Protein AF-A0A928WAV2-F1 (afdb_monomer)

Solvent-accessible surface area (backbone atoms only — not comparable to full-atom values): 13122 Å² total; per-residue (Å²): 116,70,67,63,56,52,51,50,52,52,51,51,49,51,53,51,51,52,51,52,50,52,50,52,50,52,49,52,54,50,54,50,51,52,52,52,52,51,52,50,52,51,51,53,51,51,52,51,50,52,51,53,50,53,56,50,55,60,56,62,66,58,77,64,81,69,82,80,84,71,61,91,86,44,52,37,36,28,41,70,68,36,87,68,47,72,54,83,43,79,45,65,63,52,78,46,70,42,72,47,81,44,80,54,88,97,48,91,88,61,71,47,78,47,78,59,63,77,43,62,43,50,30,41,38,30,26,69,70,64,95,73,52,66,66,61,50,50,47,48,42,46,72,73,41,90,66,68,70,29,30,24,40,30,44,38,33,29,43,97,90,67,47,66,54,40,24,40,38,30,33,56,21,35,76,77,46,74,43,78,43,83,86,57,97,88,59,90,72,82,47,45,30,40,40,30,34,41,48,80,43,81,45,80,39,68,58,76,70,78,66,21,38,79,56,69,63,46,100,86,70,44,69,76,87,129

Foldseek 3Di:
DVVVVVVVVVVVVVVVVVVVVVVVVVVVVVVVVVVVVVVVVVVVVVVVVVVVVVVVVVVVVVVPPPPPDADPQDKFKDAQQDRQDDFRDKDFWDKDWDWDWADDPPDDPDIDIDTDDIDTTKMKTKHFDDPDCPVVVLVVCCVPPPDNWFKWMWIFGAHPVGATAKIKIFARKGWPDKDWFDDDPPDPDGTMIMTIIDGDDIDMDGHDDPGIDGFDADPVRHTDDD

pLDDT: mean 85.9, std 12.54, range [46.31, 97.19]

Sequence (226 aa):
MNVLQQQLQVAQQRLSQEQIAREQEAQAIQQQLIREQAIRQQLEAELAQLKSVYEREANINSSTNRNNYITGNRFYIEMESTLTASFSECSGFGVNLKKEAYLEGGVNDLQRIVVGHAEFDDITLKRGMSDSQTFWNWITNTLTSLEKERRNVNIVLFNQAGETMQCWTLIGSIPISWKAPAFQADSSSMAIEELTLAYEGLQLTQTSGAGASIVQRDDSGFFAPN

Mean predicted aligned error: 14.41 Å

Radius of gyration: 37.03 Å; Cα contacts (8 Å, |Δi|>4): 320; chains: 1; bounding box: 107×71×86 Å

Nearest PDB structures (foldseek):
  7aeb-assembly1_Y  TM=8.462E-01  e=1.025E-10  Algoriphagus machipongonensis
  7adz-assembly1_1a  TM=8.577E-01  e=1.649E-10  Algoriphagus machipongonensis
  7b5h-assembly1_AN  TM=8.571E-01  e=2.946E-10  Nostoc sp. PCC 7120 = FACHB-418
  6rao-assembly1_F  TM=8.472E-01  e=5.551E-10  Serratia entomophila
  6j0n-assembly1_n  TM=8.326E-01  e=3.639E-10  Photorhabdus asymbiotica subsp. asymbiotica ATCC 43949

Secondary structure (DSSP, 8-state):
-HHHHHHHHHHHHHHHHHHHHHHHHHHHHHHHHHHHHHHHHHHHHHHHHHHHHHHHHHHHGGGS----PPPTT-EEEEETTEEEE--SEEE--EEEEEEEEEPPTT--S--EEEEEEEEEEPEEEEEE--S--HHHHHHHHHHH-SS---EEEEEEEE-TTS-EEEEEEEEEEEEEEEEPPPP-TT-----EEEEEEE-SEEEEESSS-----B----TTSSPPP-

Structure (mmCIF, N/CA/C/O backbone):
data_AF-A0A928WAV2-F1
#
_entry.id   AF-A0A928WAV2-F1
#
loop_
_atom_site.group_PDB
_atom_site.id
_atom_site.type_symbol
_atom_site.label_atom_id
_atom_site.label_alt_id
_atom_site.label_comp_id
_atom_site.label_asym_id
_atom_site.label_entity_id
_atom_site.label_seq_id
_atom_site.pdbx_PDB_ins_code
_atom_site.Cartn_x
_atom_site.Cartn_y
_atom_site.Cartn_z
_atom_site.occupancy
_atom_site.B_iso_or_equiv
_atom_site.auth_seq_id
_atom_site.auth_comp_id
_atom_site.auth_asym_id
_atom_site.auth_atom_id
_atom_site.pdbx_PDB_model_num
ATOM 1 N N . MET A 1 1 ? 87.363 -21.122 -60.207 1.00 60.00 1 MET A N 1
ATOM 2 C CA . MET A 1 1 ? 86.891 -19.827 -59.662 1.00 60.00 1 MET A CA 1
ATOM 3 C C . MET A 1 1 ? 85.527 -19.405 -60.218 1.00 60.00 1 MET A C 1
ATOM 5 O O . MET A 1 1 ? 84.661 -19.099 -59.416 1.00 60.00 1 MET A O 1
ATOM 9 N N . ASN A 1 2 ? 85.291 -19.471 -61.537 1.00 71.31 2 ASN A N 1
ATOM 10 C CA . ASN A 1 2 ? 84.056 -18.968 -62.173 1.00 71.31 2 ASN A CA 1
ATOM 11 C C . ASN A 1 2 ? 82.746 -19.667 -61.737 1.00 71.31 2 ASN A C 1
ATOM 13 O O . ASN A 1 2 ? 81.733 -19.016 -61.513 1.00 71.31 2 ASN A O 1
ATOM 17 N N . VAL A 1 3 ? 82.769 -20.992 -61.557 1.00 77.25 3 VAL A N 1
ATOM 18 C CA . VAL A 1 3 ? 81.560 -21.776 -61.220 1.00 77.25 3 VAL A CA 1
ATOM 19 C C . VAL A 1 3 ? 81.028 -21.452 -59.817 1.00 77.25 3 VAL A C 1
ATOM 21 O O . VAL A 1 3 ? 79.821 -21.339 -59.632 1.00 77.25 3 VAL A O 1
ATOM 24 N N . LEU A 1 4 ? 81.915 -21.235 -58.839 1.00 79.31 4 LEU A N 1
ATOM 25 C CA . LEU A 1 4 ? 81.533 -20.876 -57.466 1.00 79.31 4 LEU A CA 1
ATOM 26 C C . LEU A 1 4 ? 80.933 -19.465 -57.383 1.00 79.31 4 LEU A C 1
ATOM 28 O O . LEU A 1 4 ? 79.964 -19.262 -56.658 1.00 79.31 4 LEU A O 1
ATOM 32 N N . GLN A 1 5 ? 81.457 -18.506 -58.156 1.00 80.62 5 GLN A N 1
ATOM 33 C CA . GLN A 1 5 ? 80.873 -17.161 -58.245 1.00 80.62 5 GLN A CA 1
ATOM 34 C C . GLN A 1 5 ? 79.479 -17.193 -58.880 1.00 80.62 5 GLN A C 1
ATOM 36 O O . GLN A 1 5 ? 78.556 -16.563 -58.368 1.00 80.62 5 GLN A O 1
ATOM 41 N N . GLN A 1 6 ? 79.297 -17.988 -59.936 1.00 83.50 6 GLN A N 1
ATOM 42 C CA . GLN A 1 6 ? 78.002 -18.134 -60.595 1.00 83.50 6 GLN A CA 1
ATOM 43 C C . GLN A 1 6 ? 76.970 -18.834 -59.693 1.00 83.50 6 GLN A C 1
ATOM 45 O O . GLN A 1 6 ? 75.817 -18.413 -59.629 1.00 83.50 6 GLN A O 1
ATOM 50 N N . GLN A 1 7 ? 77.382 -19.856 -58.935 1.00 84.38 7 GLN A N 1
ATOM 51 C CA . GLN A 1 7 ? 76.521 -20.528 -57.956 1.00 84.38 7 GLN A CA 1
ATOM 52 C C . GLN A 1 7 ? 76.114 -19.602 -56.804 1.00 84.38 7 GLN A C 1
ATOM 54 O O . GLN A 1 7 ? 74.947 -19.604 -56.410 1.00 84.38 7 GLN A O 1
ATOM 59 N N . LEU A 1 8 ? 77.037 -18.776 -56.302 1.00 85.50 8 LEU A N 1
ATOM 60 C CA . LEU A 1 8 ? 76.738 -17.785 -55.267 1.00 85.50 8 LEU A CA 1
ATOM 61 C C . LEU A 1 8 ? 75.739 -16.733 -55.768 1.00 85.50 8 LEU A C 1
ATOM 63 O O . LEU A 1 8 ? 74.795 -16.400 -55.056 1.00 85.50 8 LEU A O 1
ATOM 67 N N . GLN A 1 9 ? 75.894 -16.263 -57.006 1.00 87.56 9 GLN A N 1
ATOM 68 C CA . GLN A 1 9 ? 74.992 -15.280 -57.608 1.00 87.56 9 GLN A CA 1
ATOM 69 C C . GLN A 1 9 ? 73.577 -15.842 -57.820 1.00 87.56 9 GLN A C 1
ATOM 71 O O . GLN A 1 9 ? 72.592 -15.163 -57.530 1.00 87.56 9 GLN A O 1
ATOM 76 N N . VAL A 1 10 ? 73.457 -17.103 -58.249 1.00 87.25 10 VAL A N 1
ATOM 77 C CA . VAL A 1 10 ? 72.158 -17.790 -58.368 1.00 87.25 10 VAL A CA 1
ATOM 78 C C . VAL A 1 10 ? 71.516 -18.005 -56.995 1.00 87.25 10 VAL A C 1
ATOM 80 O O . VAL A 1 10 ? 70.309 -17.816 -56.851 1.00 87.25 10 VAL A O 1
ATOM 83 N N . ALA A 1 11 ? 72.297 -18.365 -55.973 1.00 85.88 11 ALA A N 1
ATOM 84 C CA . ALA A 1 11 ? 71.793 -18.513 -54.609 1.00 85.88 11 ALA A CA 1
ATOM 85 C C . ALA A 1 11 ? 71.291 -17.175 -54.035 1.00 85.88 11 ALA A C 1
ATOM 87 O O . ALA A 1 11 ? 70.209 -17.131 -53.455 1.00 85.88 11 ALA A O 1
ATOM 88 N N . GLN A 1 12 ? 72.021 -16.078 -54.264 1.00 88.62 12 GLN A N 1
ATOM 89 C CA . GLN A 1 12 ? 71.609 -14.726 -53.867 1.00 88.62 12 GLN A CA 1
ATOM 90 C C . GLN A 1 12 ? 70.335 -14.274 -54.588 1.00 88.62 12 GLN A C 1
ATOM 92 O O . GLN A 1 12 ? 69.439 -13.723 -53.953 1.00 88.62 12 GLN A O 1
ATOM 97 N N . GLN A 1 13 ? 70.207 -14.552 -55.890 1.00 89.38 13 GLN A N 1
ATOM 98 C CA . GLN A 1 13 ? 68.978 -14.264 -56.632 1.00 89.38 13 GLN A CA 1
ATOM 99 C C . GLN A 1 13 ? 67.788 -15.079 -56.125 1.00 89.38 13 GLN A C 1
ATOM 101 O O . GLN A 1 13 ? 66.708 -14.521 -55.974 1.00 89.38 13 GLN A O 1
ATOM 106 N N . ARG A 1 14 ? 67.966 -16.371 -55.826 1.00 89.12 14 ARG A N 1
ATOM 107 C CA . ARG A 1 14 ? 66.892 -17.206 -55.262 1.00 89.12 14 ARG A CA 1
ATOM 108 C C . ARG A 1 14 ? 66.449 -16.706 -53.893 1.00 89.12 14 ARG A C 1
ATOM 110 O O . ARG A 1 14 ? 65.253 -16.578 -53.668 1.00 89.12 14 ARG A O 1
ATOM 117 N N . LEU A 1 15 ? 67.402 -16.364 -53.027 1.00 91.50 15 LEU A N 1
ATOM 118 C CA . LEU A 1 15 ? 67.109 -15.813 -51.706 1.00 91.50 15 LEU A CA 1
ATOM 119 C C . LEU A 1 15 ? 66.383 -14.461 -51.807 1.00 91.50 15 LEU A C 1
ATOM 121 O O . LEU A 1 15 ? 65.416 -14.230 -51.092 1.00 91.50 15 LEU A O 1
ATOM 125 N N . SER A 1 16 ? 66.800 -13.595 -52.737 1.00 92.06 16 SER A N 1
ATOM 126 C CA . SER A 1 16 ? 66.136 -12.314 -53.005 1.00 92.06 16 SER A CA 1
ATOM 127 C C . SER A 1 16 ? 64.714 -12.497 -53.551 1.00 92.06 16 SER A C 1
ATOM 129 O O . SER A 1 16 ? 63.798 -11.826 -53.086 1.00 92.06 16 SER A O 1
ATOM 131 N N . GLN A 1 17 ? 64.504 -13.429 -54.483 1.00 89.19 17 GLN A N 1
ATOM 132 C CA . GLN A 1 17 ? 63.174 -13.755 -55.012 1.00 89.19 17 GLN A CA 1
ATOM 133 C C . GLN A 1 17 ? 62.253 -14.322 -53.925 1.00 89.19 17 GLN A C 1
ATOM 135 O 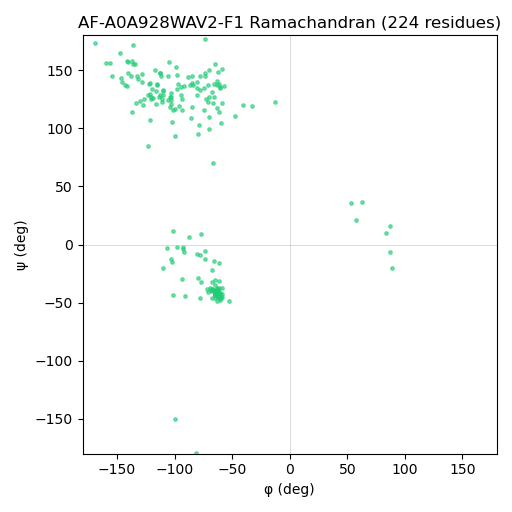O . GLN A 1 17 ? 61.084 -13.958 -53.856 1.00 89.19 17 GLN A O 1
ATOM 140 N N . GLU A 1 18 ? 62.782 -15.165 -53.037 1.00 91.56 18 GLU A N 1
ATOM 141 C CA . GLU A 1 18 ? 62.023 -15.723 -51.918 1.00 91.56 18 GLU A CA 1
ATOM 142 C C . GLU A 1 18 ? 61.644 -14.651 -50.883 1.00 91.56 18 GLU A C 1
ATOM 144 O O . GLU A 1 18 ? 60.524 -14.654 -50.377 1.00 91.56 18 GLU A O 1
ATOM 149 N N . GLN A 1 19 ? 62.534 -13.692 -50.604 1.00 90.25 19 GLN A N 1
ATOM 150 C CA . GLN A 1 19 ? 62.223 -12.541 -49.749 1.00 90.25 19 GLN A CA 1
ATOM 151 C C . GLN A 1 19 ? 61.119 -11.664 -50.350 1.00 90.25 19 GLN A C 1
ATOM 153 O O . GLN A 1 19 ? 60.182 -11.312 -49.638 1.00 90.25 19 GLN A O 1
ATOM 158 N N . ILE A 1 20 ? 61.183 -11.381 -51.655 1.00 92.44 20 ILE A N 1
ATOM 159 C CA . ILE A 1 20 ? 60.155 -10.604 -52.363 1.00 92.44 20 ILE A CA 1
ATOM 160 C C . ILE A 1 20 ? 58.807 -11.336 -52.338 1.00 92.44 20 ILE A C 1
ATOM 162 O O . ILE A 1 20 ? 57.784 -10.711 -52.074 1.00 92.44 20 ILE A O 1
ATOM 166 N N . ALA A 1 21 ? 58.790 -12.654 -52.563 1.00 91.75 21 ALA A N 1
ATOM 167 C CA . ALA A 1 21 ? 57.561 -13.447 -52.515 1.00 91.75 21 ALA A CA 1
ATOM 168 C C . ALA A 1 21 ? 56.921 -13.433 -51.116 1.00 91.75 21 ALA A C 1
ATOM 170 O O . ALA A 1 21 ? 55.725 -13.178 -50.991 1.00 91.75 21 ALA A O 1
ATOM 171 N N . ARG A 1 22 ? 57.720 -13.615 -50.053 1.00 92.50 22 ARG A N 1
ATOM 172 C CA . ARG A 1 22 ? 57.236 -13.532 -48.662 1.00 92.50 22 ARG A CA 1
ATOM 173 C C . ARG A 1 22 ? 56.716 -12.138 -48.311 1.00 92.50 22 ARG A C 1
ATOM 175 O O . ARG A 1 22 ? 55.730 -12.016 -47.590 1.00 92.50 22 ARG A O 1
ATOM 182 N N . GLU A 1 23 ? 57.363 -11.089 -48.812 1.00 93.69 23 GLU A N 1
ATOM 183 C CA . GLU A 1 23 ? 56.922 -9.709 -48.600 1.00 93.69 23 GLU A CA 1
ATOM 184 C C . GLU A 1 23 ? 55.605 -9.416 -49.335 1.00 93.69 23 GLU A C 1
ATOM 186 O O . GLU A 1 23 ? 54.706 -8.805 -48.761 1.00 93.69 23 GLU A O 1
ATOM 191 N N . GLN A 1 24 ? 55.438 -9.920 -50.561 1.00 93.25 24 GLN A N 1
ATOM 192 C CA . GLN A 1 24 ? 54.180 -9.819 -51.307 1.00 93.25 24 GLN A CA 1
ATOM 193 C C . GLN A 1 24 ? 53.037 -10.582 -50.627 1.00 93.25 24 GLN A C 1
ATOM 195 O O . GLN A 1 24 ? 51.926 -10.058 -50.535 1.00 93.25 24 GLN A O 1
ATOM 200 N N . GLU A 1 25 ? 53.296 -11.783 -50.100 1.00 94.88 25 GLU A N 1
ATOM 201 C CA . GLU A 1 25 ? 52.312 -12.539 -49.315 1.00 94.88 25 GLU A CA 1
ATOM 202 C C . GLU A 1 25 ? 51.920 -11.791 -48.034 1.00 94.88 25 GLU A C 1
ATOM 204 O O . GLU A 1 25 ? 50.731 -11.662 -47.735 1.00 94.88 25 GLU A O 1
ATOM 209 N N . ALA A 1 26 ? 52.892 -11.223 -47.312 1.00 92.06 26 ALA A N 1
ATOM 210 C CA . ALA A 1 26 ? 52.628 -10.415 -46.123 1.00 92.06 26 ALA A CA 1
ATOM 211 C C . ALA A 1 26 ? 51.790 -9.166 -46.449 1.00 92.06 26 ALA A C 1
ATOM 213 O O . ALA A 1 26 ? 50.839 -8.856 -45.729 1.00 92.06 26 ALA A O 1
ATOM 214 N N . GLN A 1 27 ? 52.083 -8.485 -47.562 1.00 94.19 27 GLN A N 1
ATOM 215 C CA . GLN A 1 27 ? 51.299 -7.341 -48.034 1.00 94.19 27 GLN A CA 1
ATOM 216 C C . GLN A 1 27 ? 49.872 -7.745 -48.430 1.00 94.19 27 GLN A C 1
ATOM 218 O O . GLN A 1 27 ? 48.925 -7.033 -48.095 1.00 94.19 27 GLN A O 1
ATOM 223 N N . ALA A 1 28 ? 49.689 -8.893 -49.088 1.00 94.06 28 ALA A N 1
ATOM 224 C CA . ALA A 1 28 ? 48.367 -9.400 -49.453 1.00 94.06 28 ALA A CA 1
ATOM 225 C C . ALA A 1 28 ? 47.522 -9.740 -48.214 1.00 94.06 28 ALA A C 1
ATOM 227 O O . ALA A 1 28 ? 46.351 -9.362 -48.145 1.00 94.06 28 ALA A O 1
ATOM 228 N N . ILE A 1 29 ? 48.120 -10.384 -47.207 1.00 94.25 29 ILE A N 1
ATOM 229 C CA . ILE A 1 29 ? 47.463 -10.676 -45.924 1.00 94.25 29 ILE A CA 1
ATOM 230 C C . ILE A 1 29 ? 47.096 -9.374 -45.202 1.00 94.25 29 ILE A C 1
ATOM 232 O O . ILE A 1 29 ? 45.978 -9.233 -44.707 1.00 94.25 29 ILE A O 1
ATOM 236 N N . GLN A 1 30 ? 47.997 -8.387 -45.185 1.00 93.31 30 GLN A N 1
ATOM 237 C CA . GLN A 1 30 ? 47.734 -7.090 -44.564 1.00 93.31 30 GLN A CA 1
ATOM 238 C C . GLN A 1 30 ? 46.592 -6.340 -45.269 1.00 93.31 30 GLN A C 1
ATOM 240 O O . GLN A 1 30 ? 45.727 -5.769 -44.604 1.00 93.31 30 GLN A O 1
ATOM 245 N N . GLN A 1 31 ? 46.533 -6.382 -46.602 1.00 92.69 31 GLN A N 1
ATOM 246 C CA . GLN A 1 31 ? 45.421 -5.811 -47.367 1.00 92.69 31 GLN A CA 1
ATOM 247 C C . GLN A 1 31 ? 44.095 -6.533 -47.095 1.00 92.69 31 GLN A C 1
ATOM 249 O O . GLN A 1 31 ? 43.060 -5.875 -46.965 1.00 92.69 31 GLN A O 1
ATOM 254 N N . GLN A 1 32 ? 44.109 -7.863 -46.970 1.00 94.81 32 GLN A N 1
ATOM 255 C CA . GLN A 1 32 ? 42.918 -8.629 -46.592 1.00 94.81 32 GLN A CA 1
ATOM 256 C C . GLN A 1 32 ? 42.423 -8.256 -45.192 1.00 94.81 32 GLN A C 1
ATOM 258 O O . GLN A 1 32 ? 41.229 -8.013 -45.024 1.00 94.81 32 GLN A O 1
ATOM 263 N N . LEU A 1 33 ? 43.328 -8.126 -44.219 1.00 96.25 33 LEU A N 1
ATOM 264 C CA . LEU A 1 33 ? 42.982 -7.731 -42.854 1.00 96.25 33 LEU A CA 1
ATOM 265 C C . LEU A 1 33 ? 42.356 -6.330 -42.805 1.00 96.25 33 LEU A C 1
ATOM 267 O O . LEU A 1 33 ? 41.326 -6.140 -42.163 1.00 96.25 33 LEU A O 1
ATOM 271 N N . ILE A 1 34 ? 42.937 -5.360 -43.519 1.00 95.00 34 ILE A N 1
ATOM 272 C CA . ILE A 1 34 ? 42.400 -3.991 -43.601 1.00 95.00 34 ILE A CA 1
ATOM 273 C C . ILE A 1 34 ? 40.993 -4.002 -44.207 1.00 95.00 34 ILE A C 1
ATOM 275 O O . ILE A 1 34 ? 40.089 -3.332 -43.706 1.00 95.00 34 ILE A O 1
ATOM 279 N N . ARG A 1 35 ? 40.781 -4.793 -45.265 1.00 96.00 35 ARG A N 1
ATOM 280 C CA . ARG A 1 35 ? 39.462 -4.943 -45.886 1.00 96.00 35 ARG A CA 1
ATOM 281 C C . ARG A 1 35 ? 38.448 -5.555 -44.919 1.00 96.00 35 ARG A C 1
ATOM 283 O O . ARG A 1 35 ? 37.312 -5.092 -44.870 1.00 96.00 35 ARG A O 1
ATOM 290 N N . GLU A 1 36 ? 38.844 -6.564 -44.148 1.00 95.88 36 GLU A N 1
ATOM 291 C CA . GLU A 1 36 ? 37.971 -7.189 -43.151 1.00 95.88 36 GLU A CA 1
ATOM 292 C C . GLU A 1 36 ? 37.608 -6.213 -42.022 1.00 95.88 36 GLU A C 1
ATOM 294 O O . GLU A 1 36 ? 36.444 -6.122 -41.630 1.00 95.88 36 GLU A O 1
ATOM 299 N N . GLN A 1 37 ? 38.573 -5.424 -41.545 1.00 94.62 37 GLN A N 1
ATOM 300 C CA . GLN A 1 37 ? 38.335 -4.386 -40.539 1.00 94.62 37 GLN A CA 1
ATOM 301 C C . GLN A 1 37 ? 37.377 -3.301 -41.046 1.00 94.62 37 GLN A C 1
ATOM 303 O O . GLN A 1 37 ? 36.476 -2.896 -40.312 1.00 94.62 37 GLN A O 1
ATOM 308 N N . ALA A 1 38 ? 37.508 -2.885 -42.309 1.00 94.12 38 ALA A N 1
ATOM 309 C CA . ALA A 1 38 ? 36.600 -1.918 -42.922 1.00 94.12 38 ALA A CA 1
ATOM 310 C C . ALA A 1 38 ? 35.158 -2.449 -43.016 1.00 94.12 38 ALA A C 1
ATOM 312 O O . ALA A 1 38 ? 34.213 -1.727 -42.701 1.00 94.12 38 ALA A O 1
ATOM 313 N N . ILE A 1 39 ? 34.982 -3.725 -43.384 1.00 95.75 39 ILE A N 1
ATOM 314 C CA . ILE A 1 39 ? 33.660 -4.372 -43.426 1.00 95.75 39 ILE A CA 1
ATOM 315 C C . ILE A 1 39 ? 33.037 -4.426 -42.025 1.00 95.75 39 ILE A C 1
ATOM 317 O O . ILE A 1 39 ? 31.857 -4.116 -41.866 1.00 95.75 39 ILE A O 1
ATOM 321 N N . ARG A 1 40 ? 33.824 -4.776 -40.998 1.00 93.25 40 ARG A N 1
ATOM 322 C CA . ARG A 1 40 ? 33.352 -4.811 -39.602 1.00 93.25 40 ARG A CA 1
ATOM 323 C C . ARG A 1 40 ? 32.911 -3.430 -39.115 1.00 93.25 40 ARG A C 1
ATOM 325 O O . ARG A 1 40 ? 31.826 -3.317 -38.556 1.00 93.25 40 ARG A O 1
ATOM 332 N N . GLN A 1 41 ? 33.694 -2.385 -39.392 1.00 93.19 41 GLN A N 1
ATOM 333 C CA . GLN A 1 41 ? 33.320 -1.005 -39.056 1.00 93.19 41 GLN A CA 1
ATOM 334 C C . GLN A 1 41 ? 32.031 -0.562 -39.752 1.00 93.19 41 GLN A C 1
ATOM 336 O O . GLN A 1 41 ? 31.188 0.088 -39.136 1.00 93.19 41 GLN A O 1
ATOM 341 N N . GLN A 1 42 ? 31.862 -0.918 -41.027 1.00 93.44 42 GLN A N 1
ATOM 342 C CA . GLN A 1 42 ? 30.655 -0.580 -41.772 1.00 93.44 42 GLN A CA 1
ATOM 343 C C . GLN A 1 42 ? 29.415 -1.268 -41.180 1.00 93.44 42 GLN A C 1
ATOM 345 O O . GLN A 1 42 ? 28.386 -0.617 -41.007 1.00 93.44 42 GLN A O 1
ATOM 350 N N . LEU A 1 43 ? 29.528 -2.547 -40.805 1.00 95.00 43 LEU A N 1
ATOM 351 C CA . LEU A 1 43 ? 28.448 -3.295 -40.159 1.00 95.00 43 LEU A CA 1
ATOM 352 C C . LEU A 1 43 ? 28.090 -2.713 -38.782 1.00 95.00 43 LEU A C 1
ATOM 354 O O . LEU A 1 43 ? 26.914 -2.578 -38.451 1.00 95.00 43 LEU A O 1
ATOM 358 N N . GLU A 1 44 ? 29.088 -2.336 -37.978 1.00 93.38 44 GLU A N 1
ATOM 359 C CA . GLU A 1 44 ? 28.860 -1.695 -36.677 1.00 93.38 44 GLU A CA 1
ATOM 360 C C . GLU A 1 44 ? 28.141 -0.347 -36.819 1.00 93.38 44 GLU A C 1
ATOM 362 O O . GLU A 1 44 ? 27.227 -0.053 -36.044 1.00 93.38 44 GLU A O 1
ATOM 367 N N . ALA A 1 45 ? 28.496 0.446 -37.834 1.00 93.00 45 ALA A N 1
ATOM 368 C CA . ALA A 1 45 ? 27.816 1.702 -38.133 1.00 93.00 45 ALA A CA 1
ATOM 369 C C . ALA A 1 45 ? 26.354 1.483 -38.563 1.00 93.00 45 ALA A C 1
ATOM 371 O O . ALA A 1 45 ? 25.466 2.206 -38.108 1.00 93.00 45 ALA A O 1
ATOM 372 N N . GLU A 1 46 ? 26.085 0.469 -39.388 1.00 92.88 46 GLU A N 1
ATOM 373 C CA . GLU A 1 46 ? 24.728 0.111 -39.820 1.00 92.88 46 GLU A CA 1
ATOM 374 C C . GLU A 1 46 ? 23.866 -0.368 -38.642 1.00 92.88 46 GLU A C 1
ATOM 376 O O . GLU A 1 46 ? 22.727 0.071 -38.476 1.00 92.88 46 GLU A O 1
ATOM 381 N N . LEU A 1 47 ? 24.433 -1.188 -37.751 1.00 91.75 47 LEU A N 1
ATOM 382 C CA . LEU A 1 47 ? 23.763 -1.613 -36.522 1.00 91.75 47 LEU A CA 1
ATOM 383 C C . LEU A 1 47 ? 23.468 -0.434 -35.585 1.00 91.75 47 LEU A C 1
ATOM 385 O O . LEU A 1 47 ? 22.401 -0.400 -34.970 1.00 91.75 47 LEU A O 1
ATOM 389 N N . ALA A 1 48 ? 24.375 0.540 -35.472 1.00 91.06 48 ALA A N 1
ATOM 390 C CA . ALA A 1 48 ? 24.143 1.749 -34.682 1.00 91.06 48 ALA A CA 1
ATOM 391 C C . ALA A 1 48 ? 23.008 2.606 -35.268 1.00 91.06 48 ALA A C 1
ATOM 393 O O . ALA A 1 48 ? 22.160 3.103 -34.524 1.00 91.06 48 ALA A O 1
ATOM 394 N N . GLN A 1 49 ? 22.943 2.725 -36.598 1.00 89.25 49 GLN A N 1
ATOM 395 C CA . GLN A 1 49 ? 21.843 3.407 -37.277 1.00 89.25 49 GLN A CA 1
ATOM 396 C C . GLN A 1 49 ? 20.512 2.687 -37.043 1.00 89.25 49 GLN A C 1
ATOM 398 O O . GLN A 1 49 ? 19.557 3.334 -36.614 1.00 89.25 49 GLN A O 1
ATOM 403 N N . LEU A 1 50 ? 20.456 1.363 -37.220 1.00 88.81 50 LEU A N 1
ATOM 404 C CA . LEU A 1 50 ? 19.255 0.555 -36.972 1.00 88.81 50 LEU A CA 1
ATOM 405 C C . LEU A 1 50 ? 18.755 0.673 -35.529 1.00 88.81 50 LEU A C 1
ATOM 407 O O . LEU A 1 50 ? 17.557 0.852 -35.312 1.00 88.81 50 LEU A O 1
ATOM 411 N N . LYS A 1 51 ? 19.662 0.643 -34.543 1.00 87.12 51 LYS A N 1
ATOM 412 C CA . LYS A 1 51 ? 19.308 0.871 -33.133 1.00 87.12 51 LYS A CA 1
ATOM 413 C C . LYS A 1 51 ? 18.692 2.252 -32.921 1.00 87.12 51 LYS A C 1
ATOM 415 O O . LYS A 1 51 ? 17.637 2.348 -32.304 1.00 87.12 51 LYS A O 1
ATOM 420 N N . SER A 1 52 ? 19.291 3.298 -33.496 1.00 80.75 52 SER A N 1
ATOM 421 C CA . SER A 1 52 ? 18.757 4.660 -33.370 1.00 80.75 52 SER A CA 1
ATOM 422 C C . SER A 1 52 ? 17.389 4.829 -34.046 1.00 80.75 52 SER A C 1
ATOM 424 O O . SER A 1 52 ? 16.537 5.559 -33.542 1.00 80.75 52 SER A O 1
ATOM 426 N N . VAL A 1 53 ? 17.148 4.139 -35.168 1.00 83.81 53 VAL A N 1
ATOM 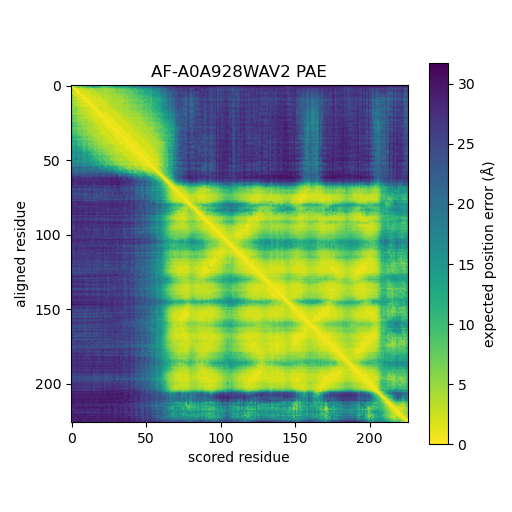427 C CA . VAL A 1 53 ? 15.851 4.138 -35.863 1.00 83.81 53 VAL A CA 1
ATOM 428 C C . VAL A 1 53 ? 14.795 3.442 -35.011 1.00 83.81 53 VAL A C 1
ATOM 430 O O . VAL A 1 53 ? 13.729 4.014 -34.801 1.00 83.81 53 VAL A O 1
ATOM 433 N N . TYR A 1 54 ? 15.112 2.276 -34.445 1.00 74.31 54 TYR A N 1
ATOM 434 C CA . TYR A 1 54 ? 14.208 1.550 -33.552 1.00 74.31 54 TYR A CA 1
ATOM 435 C C . TYR A 1 54 ? 13.849 2.368 -32.299 1.00 74.31 54 TYR A C 1
ATOM 437 O O . TYR A 1 54 ? 12.678 2.489 -31.942 1.00 74.31 54 TYR A O 1
ATOM 445 N N . GLU A 1 55 ? 14.837 3.004 -31.663 1.00 75.19 55 GLU A N 1
ATOM 446 C CA . GLU A 1 55 ? 14.613 3.897 -30.518 1.00 75.19 55 GLU A CA 1
ATOM 447 C C . GLU A 1 55 ? 13.739 5.106 -30.891 1.00 75.19 55 GLU A C 1
ATOM 449 O O . GLU A 1 55 ? 12.872 5.522 -30.118 1.00 75.19 55 GLU A O 1
ATOM 454 N N . ARG A 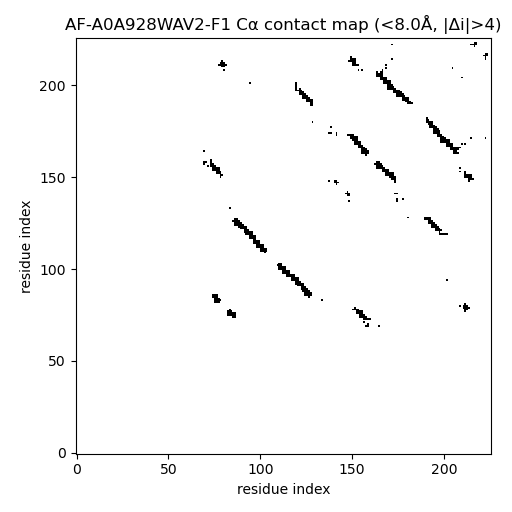1 56 ? 13.915 5.660 -32.098 1.00 68.88 56 ARG A N 1
ATOM 455 C CA . ARG A 1 56 ? 13.118 6.787 -32.600 1.00 68.88 56 ARG A CA 1
ATOM 456 C C . ARG A 1 56 ? 11.677 6.387 -32.925 1.00 68.88 56 ARG A C 1
ATOM 458 O O . ARG A 1 56 ? 10.762 7.139 -32.595 1.00 68.88 56 ARG A O 1
ATOM 465 N N . GLU A 1 57 ? 11.460 5.219 -33.526 1.00 63.97 57 GLU A N 1
ATOM 466 C CA . GLU A 1 57 ? 10.124 4.670 -33.802 1.00 63.97 57 GLU A CA 1
ATOM 467 C C . GLU A 1 57 ? 9.360 4.337 -32.514 1.00 63.97 57 GLU A C 1
ATOM 469 O O . GLU A 1 57 ? 8.170 4.649 -32.408 1.00 63.97 57 GLU A O 1
ATOM 474 N N . ALA A 1 58 ? 10.042 3.803 -31.495 1.00 60.62 58 ALA A N 1
ATOM 475 C CA . ALA A 1 58 ? 9.457 3.600 -30.170 1.00 60.62 58 ALA A CA 1
ATOM 476 C C . ALA A 1 58 ? 8.963 4.924 -29.553 1.00 60.62 58 ALA A C 1
ATOM 478 O O . ALA A 1 58 ? 7.896 4.971 -28.941 1.00 60.62 58 ALA A O 1
ATOM 479 N N . ASN A 1 59 ? 9.698 6.019 -29.773 1.00 57.12 59 ASN A N 1
ATOM 480 C CA . ASN A 1 59 ? 9.372 7.329 -29.214 1.00 57.12 59 ASN A CA 1
ATOM 481 C C . ASN A 1 59 ? 8.223 8.044 -29.963 1.00 57.12 59 ASN A C 1
ATOM 483 O O . ASN A 1 59 ? 7.419 8.738 -29.343 1.00 57.12 59 ASN A O 1
ATOM 487 N N . ILE A 1 60 ? 8.078 7.844 -31.280 1.00 54.28 60 ILE A N 1
ATOM 488 C CA . ILE A 1 60 ? 7.007 8.461 -32.098 1.00 54.28 60 ILE A CA 1
ATOM 489 C C . ILE A 1 60 ? 5.613 7.914 -31.730 1.00 54.28 60 ILE A C 1
ATOM 491 O O . ILE A 1 60 ? 4.631 8.665 -31.718 1.00 54.28 60 ILE A O 1
ATOM 495 N N . ASN A 1 61 ? 5.527 6.645 -31.325 1.00 53.25 61 ASN A N 1
ATOM 496 C CA . ASN A 1 61 ? 4.276 6.020 -30.879 1.00 53.25 61 ASN A CA 1
ATOM 497 C C . ASN A 1 61 ? 3.803 6.481 -29.482 1.00 53.25 61 ASN A C 1
ATOM 499 O O . ASN A 1 61 ? 2.690 6.149 -29.077 1.00 53.25 61 ASN A O 1
ATOM 503 N N . SER A 1 62 ? 4.595 7.286 -28.759 1.00 50.66 62 SER A N 1
ATOM 504 C CA . SER A 1 62 ? 4.212 7.857 -27.454 1.00 50.66 62 SER A CA 1
ATOM 505 C C . SER A 1 62 ? 3.249 9.054 -27.551 1.00 50.66 62 SER A C 1
ATOM 507 O O . SER A 1 62 ? 2.698 9.498 -26.545 1.00 50.66 62 SER A O 1
ATOM 509 N N . SER A 1 63 ? 3.006 9.573 -28.762 1.00 46.81 63 SER A N 1
ATOM 510 C CA . SER A 1 63 ? 2.202 10.785 -28.996 1.00 46.81 63 SER A CA 1
ATOM 511 C C . SER A 1 63 ? 0.682 10.567 -28.980 1.00 46.81 63 SER A C 1
ATOM 513 O O . SER A 1 63 ? -0.084 11.529 -28.932 1.00 46.81 63 SER A O 1
ATOM 515 N N . THR A 1 64 ? 0.215 9.319 -28.926 1.00 46.31 64 THR A N 1
ATOM 516 C CA . THR A 1 64 ? -1.150 9.003 -28.495 1.00 46.31 64 THR A CA 1
ATOM 517 C C . THR A 1 64 ? -1.101 8.558 -27.046 1.00 46.31 64 THR A C 1
ATOM 519 O O . THR A 1 64 ? -0.894 7.378 -26.772 1.00 46.31 64 THR A O 1
ATOM 522 N N . ASN A 1 65 ? -1.299 9.500 -26.123 1.00 54.00 65 ASN A N 1
ATOM 523 C CA . ASN A 1 65 ? -1.477 9.232 -24.697 1.00 54.00 65 ASN A CA 1
ATOM 524 C C . ASN A 1 65 ? -2.807 8.481 -24.481 1.00 54.00 65 ASN A C 1
ATOM 526 O O . ASN A 1 65 ? -3.814 9.032 -24.039 1.00 54.00 65 ASN A O 1
ATOM 530 N N . ARG A 1 66 ? -2.853 7.219 -24.921 1.00 56.06 66 ARG A N 1
ATOM 531 C CA . ARG A 1 66 ? -3.906 6.277 -24.570 1.00 56.06 66 ARG A CA 1
ATOM 532 C C . ARG A 1 66 ? -3.671 5.963 -23.106 1.00 56.06 66 ARG A C 1
ATOM 534 O O . ARG A 1 66 ? -2.785 5.174 -22.794 1.00 56.06 66 ARG A O 1
ATOM 541 N N . ASN A 1 67 ? -4.434 6.611 -22.231 1.00 58.72 67 ASN A N 1
ATOM 542 C CA . ASN A 1 67 ? -4.463 6.275 -20.814 1.00 58.72 67 ASN A CA 1
ATOM 543 C C . ASN A 1 67 ? -4.611 4.753 -20.684 1.00 58.72 67 ASN A C 1
ATOM 545 O O . ASN A 1 67 ? -5.642 4.188 -21.056 1.00 58.72 67 ASN A O 1
ATOM 549 N N . ASN A 1 68 ? -3.553 4.087 -20.223 1.00 67.44 68 ASN A N 1
ATOM 550 C CA . ASN A 1 68 ? -3.568 2.653 -19.992 1.00 67.44 68 ASN A CA 1
ATOM 551 C C . ASN A 1 68 ? -4.277 2.415 -18.657 1.00 67.44 68 ASN A C 1
ATOM 553 O O . ASN A 1 68 ? -3.679 2.571 -17.594 1.00 67.44 68 ASN A O 1
ATOM 557 N N . TYR A 1 69 ? -5.578 2.130 -18.710 1.00 76.62 69 TYR A N 1
ATOM 558 C CA . TYR A 1 69 ? -6.364 1.833 -17.517 1.00 76.62 69 TYR A CA 1
ATOM 559 C C . TYR A 1 69 ? -5.964 0.464 -16.963 1.00 76.62 69 TYR A C 1
ATOM 561 O O . TYR A 1 69 ? -6.060 -0.550 -17.653 1.00 76.62 69 TYR A O 1
ATOM 569 N N . ILE A 1 70 ? -5.529 0.439 -15.706 1.00 80.62 70 ILE A N 1
ATOM 570 C CA . ILE A 1 70 ? -5.083 -0.779 -15.026 1.00 80.62 70 ILE A CA 1
ATOM 571 C C . ILE A 1 70 ? -6.245 -1.332 -14.199 1.00 80.62 70 ILE A C 1
ATOM 573 O O . ILE A 1 70 ? -6.976 -0.581 -13.553 1.00 80.62 70 ILE A O 1
ATOM 577 N N . THR A 1 71 ? -6.426 -2.649 -14.213 1.00 86.94 71 THR A N 1
ATOM 578 C CA . THR A 1 71 ? -7.443 -3.330 -13.408 1.00 86.94 71 THR A CA 1
ATOM 579 C C . THR A 1 71 ? -6.906 -3.643 -12.010 1.00 86.94 71 THR A C 1
ATOM 581 O O . THR A 1 71 ? -5.787 -4.119 -11.861 1.00 86.94 71 THR A O 1
ATOM 584 N N . GLY A 1 72 ? -7.716 -3.434 -10.968 1.00 87.19 72 GLY A N 1
ATOM 585 C CA . GLY A 1 72 ? -7.322 -3.662 -9.567 1.00 87.19 72 GLY A CA 1
ATOM 586 C C . GLY A 1 72 ? -7.306 -5.128 -9.111 1.00 87.19 72 GLY A C 1
ATOM 587 O O . GLY A 1 72 ? -7.203 -5.394 -7.923 1.00 87.19 72 GLY A O 1
ATOM 588 N N . ASN A 1 73 ? -7.459 -6.091 -10.022 1.00 89.62 73 ASN A N 1
ATOM 589 C CA . ASN A 1 73 ? -7.607 -7.513 -9.691 1.00 89.62 73 ASN A CA 1
ATOM 590 C C . ASN A 1 73 ? -6.283 -8.293 -9.668 1.00 89.62 73 ASN A C 1
ATOM 592 O O . ASN A 1 73 ? -6.292 -9.477 -9.339 1.00 89.62 73 ASN A O 1
ATOM 596 N N . ARG A 1 74 ? -5.165 -7.672 -10.061 1.00 90.94 74 ARG A N 1
ATOM 597 C CA . ARG A 1 74 ? -3.847 -8.314 -10.088 1.00 90.94 74 ARG A CA 1
ATOM 598 C C . ARG A 1 74 ? -2.860 -7.521 -9.249 1.00 90.94 74 ARG A C 1
ATOM 600 O O . ARG A 1 74 ? -2.116 -6.687 -9.760 1.00 90.94 74 ARG A O 1
ATOM 607 N N . PHE A 1 75 ? -2.864 -7.803 -7.957 1.00 92.38 75 PHE A N 1
ATOM 608 C CA . PHE A 1 75 ? -1.956 -7.189 -7.005 1.00 92.38 75 PHE A CA 1
ATOM 609 C C . PHE A 1 75 ? -1.356 -8.241 -6.078 1.00 92.38 75 PHE A C 1
ATOM 611 O O . PHE A 1 75 ? -1.943 -9.301 -5.852 1.00 92.38 75 PHE A O 1
ATOM 618 N N . TYR A 1 76 ? -0.184 -7.932 -5.540 1.00 91.94 76 TYR A N 1
ATOM 619 C CA . TYR A 1 76 ? 0.509 -8.787 -4.589 1.00 91.94 76 TYR A CA 1
ATOM 620 C C . TYR A 1 76 ? 1.065 -7.967 -3.436 1.00 91.94 76 TYR A C 1
ATOM 622 O O . TYR A 1 76 ? 1.328 -6.772 -3.582 1.00 91.94 76 TYR A O 1
ATOM 630 N N . ILE A 1 77 ? 1.245 -8.636 -2.298 1.00 91.00 77 ILE A N 1
ATOM 631 C CA . ILE A 1 77 ? 1.865 -8.042 -1.122 1.00 91.00 77 ILE A CA 1
ATOM 632 C C . ILE A 1 77 ? 3.296 -8.549 -0.996 1.00 91.00 77 ILE A C 1
ATOM 634 O O . ILE A 1 77 ? 3.553 -9.758 -0.921 1.00 91.00 77 ILE A O 1
ATOM 638 N N . GLU A 1 78 ? 4.219 -7.601 -0.940 1.00 90.19 78 GLU A N 1
ATOM 639 C CA . GLU A 1 78 ? 5.637 -7.834 -0.717 1.00 90.19 78 GLU A CA 1
ATOM 640 C C . GLU A 1 78 ? 6.047 -7.316 0.664 1.00 90.19 78 GLU A C 1
ATOM 642 O O . GLU A 1 78 ? 5.725 -6.193 1.061 1.00 90.19 78 GLU A O 1
ATOM 647 N N . MET A 1 79 ? 6.784 -8.155 1.389 1.00 84.62 79 MET A N 1
ATOM 648 C CA . MET A 1 79 ? 7.459 -7.828 2.643 1.00 84.62 79 MET A CA 1
ATOM 649 C C . MET A 1 79 ? 8.893 -8.357 2.551 1.00 84.62 79 MET A C 1
ATOM 651 O O . MET A 1 79 ? 9.125 -9.388 1.924 1.00 84.62 79 MET A O 1
ATOM 655 N N . GLU A 1 80 ? 9.866 -7.654 3.137 1.00 76.25 80 GLU A N 1
ATOM 656 C CA . GLU A 1 80 ? 11.283 -8.080 3.137 1.00 76.25 80 GLU A CA 1
ATOM 657 C C . GLU A 1 80 ? 11.849 -8.374 1.730 1.00 76.25 80 GLU A C 1
ATOM 659 O O . GLU A 1 80 ? 12.630 -9.301 1.529 1.00 76.25 80 GLU A O 1
ATOM 664 N N . SER A 1 81 ? 11.423 -7.600 0.726 1.00 69.19 81 SER A N 1
ATOM 665 C CA . SER A 1 81 ? 11.808 -7.771 -0.687 1.00 69.19 81 SER A CA 1
ATOM 666 C C . SER A 1 81 ? 11.483 -9.155 -1.277 1.00 69.19 81 SER A C 1
ATOM 668 O O . SER A 1 81 ? 12.061 -9.553 -2.286 1.00 69.19 81 SER A O 1
ATOM 670 N N . THR A 1 82 ? 10.547 -9.884 -0.662 1.00 73.50 82 THR A N 1
ATOM 671 C CA . THR A 1 82 ? 10.046 -11.174 -1.143 1.00 73.50 82 THR A CA 1
ATOM 672 C C . THR A 1 82 ? 8.535 -11.108 -1.340 1.00 73.50 82 THR A C 1
ATOM 674 O O . THR A 1 82 ? 7.794 -10.583 -0.501 1.00 73.50 82 THR A O 1
ATOM 677 N N . LEU A 1 83 ? 8.056 -11.693 -2.442 1.00 76.00 83 LEU A N 1
ATOM 678 C CA . LEU A 1 83 ? 6.629 -11.897 -2.677 1.00 76.00 83 LEU A CA 1
ATOM 679 C C . LEU A 1 83 ? 6.057 -12.766 -1.554 1.00 76.00 83 LEU A C 1
ATOM 681 O O . LEU A 1 83 ? 6.314 -13.967 -1.498 1.00 76.00 83 LEU A O 1
ATOM 685 N N . THR A 1 84 ? 5.319 -12.154 -0.630 1.00 78.25 84 THR A N 1
ATOM 686 C CA . THR A 1 84 ? 4.959 -12.832 0.617 1.00 78.25 84 THR A CA 1
ATOM 687 C C . THR A 1 84 ? 3.632 -13.562 0.502 1.00 78.25 84 THR A C 1
ATOM 689 O O . THR A 1 84 ? 3.506 -14.698 0.958 1.00 78.25 84 THR A O 1
ATOM 692 N N . ALA A 1 85 ? 2.626 -12.919 -0.093 1.00 80.00 85 ALA A N 1
ATOM 693 C CA . ALA A 1 85 ? 1.321 -13.533 -0.283 1.00 80.00 85 ALA A CA 1
ATOM 694 C C . ALA A 1 85 ? 0.504 -12.854 -1.386 1.00 80.00 85 ALA A C 1
ATOM 696 O O . ALA A 1 85 ? 0.672 -11.675 -1.699 1.00 80.00 85 ALA A O 1
ATOM 697 N N . SER A 1 86 ? -0.434 -13.629 -1.929 1.00 83.38 86 SER A N 1
ATOM 698 C CA . SER A 1 86 ? -1.555 -13.116 -2.716 1.00 83.38 86 SER A CA 1
ATOM 699 C C . SER A 1 86 ? -2.759 -12.935 -1.794 1.00 83.38 86 SER A C 1
ATOM 701 O O . SER A 1 86 ? -3.048 -13.810 -0.975 1.00 83.38 86 SER A O 1
ATOM 703 N N . PHE A 1 87 ? -3.452 -11.810 -1.925 1.00 86.62 87 PHE A N 1
ATOM 704 C CA . PHE A 1 87 ? -4.651 -11.497 -1.152 1.00 86.62 87 PHE A CA 1
ATOM 705 C C . PHE A 1 87 ? -5.867 -11.474 -2.075 1.00 86.62 87 PHE A C 1
ATOM 707 O O . PHE A 1 87 ? -5.761 -11.125 -3.248 1.00 86.62 87 PHE A O 1
ATOM 714 N N . SER A 1 88 ? -7.024 -11.869 -1.549 1.00 90.69 88 SER A N 1
ATOM 715 C CA . SER A 1 88 ? -8.294 -11.790 -2.274 1.00 90.69 88 SER A CA 1
ATOM 716 C C . SER A 1 88 ? -8.878 -10.381 -2.246 1.00 90.69 88 SER A C 1
ATOM 718 O O . SER A 1 88 ? -9.591 -9.998 -3.167 1.00 90.69 88 SER A O 1
ATOM 720 N N . GLU A 1 89 ? -8.589 -9.613 -1.193 1.00 93.31 89 GLU A N 1
ATOM 721 C CA . GLU A 1 89 ? -9.072 -8.243 -1.034 1.00 93.31 89 GLU A CA 1
ATOM 722 C C . GLU A 1 89 ? -8.020 -7.387 -0.322 1.00 93.31 89 GLU A C 1
ATOM 724 O O . GLU A 1 89 ? -7.382 -7.838 0.632 1.00 93.31 89 GLU A O 1
ATOM 729 N N . CYS A 1 90 ? -7.869 -6.151 -0.789 1.00 94.00 90 CYS A N 1
ATOM 730 C CA . CYS A 1 90 ? -7.056 -5.106 -0.185 1.00 94.00 90 CYS A CA 1
ATOM 731 C C . CYS A 1 90 ? -7.865 -3.807 -0.236 1.00 94.00 90 CYS A C 1
ATOM 733 O O . CYS A 1 90 ? -8.175 -3.319 -1.325 1.00 94.00 90 CYS A O 1
ATOM 735 N N . SER A 1 91 ? -8.255 -3.276 0.921 1.00 94.50 91 SER A N 1
ATOM 736 C CA . SER A 1 91 ? -9.177 -2.141 1.010 1.00 94.50 91 SER A CA 1
ATOM 737 C C . SER A 1 91 ? -8.876 -1.243 2.212 1.00 94.50 91 SER A C 1
ATOM 739 O O . SER A 1 91 ? -8.125 -1.611 3.113 1.00 94.50 91 SER A O 1
ATOM 741 N N . GLY A 1 92 ? -9.437 -0.032 2.207 1.00 89.19 92 GLY A N 1
ATOM 742 C CA . GLY A 1 92 ? -9.408 0.890 3.348 1.00 89.19 92 GLY A CA 1
ATOM 743 C C . GLY A 1 92 ? -8.212 1.841 3.421 1.00 89.19 92 GLY A C 1
ATOM 744 O O . GLY A 1 92 ? -8.349 2.888 4.033 1.00 89.19 92 GLY A O 1
ATOM 745 N N . PHE A 1 93 ? -7.092 1.549 2.753 1.00 91.88 93 PHE A N 1
ATOM 746 C CA . PHE A 1 93 ? -5.916 2.424 2.810 1.00 91.88 93 PHE A CA 1
ATOM 747 C C . PHE A 1 93 ? -6.125 3.738 2.045 1.00 91.88 93 PHE A C 1
ATOM 749 O O . PHE A 1 93 ? -6.645 3.763 0.926 1.00 91.88 93 PHE A O 1
ATOM 756 N N . GLY A 1 94 ? -5.687 4.833 2.655 1.00 92.62 94 GLY A N 1
ATOM 757 C CA . GLY A 1 94 ? -5.921 6.185 2.173 1.00 92.62 94 GLY A CA 1
ATOM 758 C C . GLY A 1 94 ? -5.093 7.222 2.924 1.00 92.62 94 GLY A C 1
ATOM 759 O O . GLY A 1 94 ? -4.381 6.913 3.883 1.00 92.62 94 GLY A O 1
ATOM 760 N N . VAL A 1 95 ? -5.161 8.462 2.440 1.00 94.44 95 VAL A N 1
ATOM 761 C CA . VAL A 1 95 ? -4.595 9.633 3.116 1.00 94.44 95 VAL A CA 1
ATOM 762 C C . VAL A 1 95 ? -5.664 10.707 3.161 1.00 94.44 95 VAL A C 1
ATOM 764 O O . VAL A 1 95 ? -6.166 11.133 2.118 1.00 94.44 95 VAL A O 1
ATOM 767 N N . ASN A 1 96 ? -5.977 11.175 4.361 1.00 93.81 96 ASN A N 1
ATOM 768 C CA . ASN A 1 96 ? -6.873 12.290 4.592 1.00 93.81 96 ASN A CA 1
ATOM 769 C C . ASN A 1 96 ? -6.078 13.485 5.122 1.00 93.81 96 ASN A C 1
ATOM 771 O O . ASN A 1 96 ? -5.392 13.399 6.137 1.00 93.81 96 ASN A O 1
ATOM 775 N N . LEU A 1 97 ? -6.151 14.614 4.423 1.00 94.94 97 LEU A N 1
ATOM 776 C CA . LEU A 1 97 ? -5.531 15.853 4.874 1.00 94.94 97 LEU A CA 1
ATOM 777 C C . LEU A 1 97 ? -6.558 16.665 5.652 1.00 94.94 97 LEU A C 1
ATOM 779 O O . LEU A 1 97 ? -7.543 17.148 5.080 1.00 94.94 97 LEU A O 1
ATOM 783 N N . LYS A 1 98 ? -6.299 16.870 6.948 1.00 95.88 98 LYS A N 1
ATOM 784 C CA . LYS A 1 98 ? -7.104 17.795 7.747 1.00 95.88 98 LYS A CA 1
ATOM 785 C C . LYS A 1 98 ? -7.074 19.174 7.106 1.00 95.88 98 LYS A C 1
ATOM 787 O O . LYS A 1 98 ? -6.021 19.649 6.685 1.00 95.88 98 LYS A O 1
ATOM 792 N N . LYS A 1 99 ? -8.230 19.828 7.037 1.00 96.00 99 LYS A N 1
ATOM 793 C CA . LYS A 1 99 ? -8.341 21.192 6.524 1.00 96.00 99 LYS A CA 1
ATOM 794 C C . LYS A 1 99 ? -9.162 22.056 7.460 1.00 96.00 99 LYS A C 1
ATOM 796 O O . LYS A 1 99 ? -10.186 21.616 7.979 1.00 96.00 99 LYS A O 1
ATOM 801 N N . GLU A 1 100 ? -8.740 23.299 7.597 1.00 95.56 100 GLU A N 1
ATOM 802 C CA . GLU A 1 100 ? -9.437 24.322 8.360 1.00 95.56 100 GLU A CA 1
ATOM 803 C C . GLU A 1 100 ? -9.806 25.474 7.429 1.00 95.56 100 GLU A C 1
ATOM 805 O O . GLU A 1 100 ? -9.001 25.915 6.606 1.00 95.56 100 GLU A O 1
ATOM 810 N N . ALA A 1 101 ? -11.053 25.934 7.526 1.00 94.44 101 ALA A N 1
ATOM 811 C CA . ALA A 1 101 ? -11.529 27.080 6.768 1.00 94.44 101 ALA A CA 1
ATOM 812 C C . ALA A 1 101 ? -11.361 28.347 7.610 1.00 94.44 101 ALA A C 1
ATOM 814 O O . ALA A 1 101 ? -11.863 28.423 8.731 1.00 94.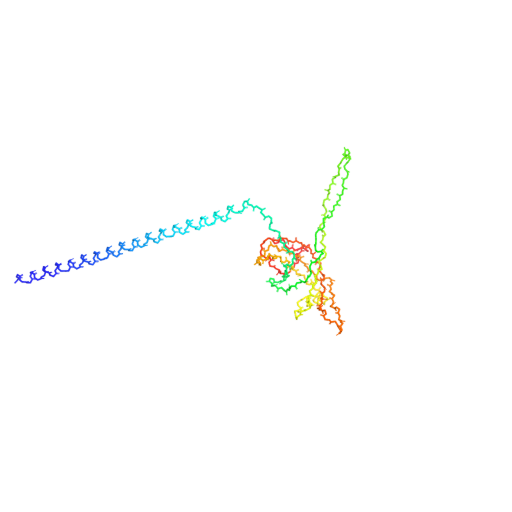44 101 ALA A O 1
ATOM 815 N N . TYR A 1 102 ? -10.675 29.341 7.056 1.00 94.69 102 TYR A N 1
ATOM 816 C CA . TYR A 1 102 ? -10.457 30.634 7.688 1.00 94.69 102 TYR A CA 1
ATOM 817 C C . TYR A 1 102 ? -11.182 31.731 6.900 1.00 94.69 102 TYR A C 1
ATOM 819 O O . TYR A 1 102 ? -11.014 31.851 5.683 1.00 94.69 102 TYR A O 1
ATOM 827 N N . LEU A 1 103 ? -12.009 32.515 7.598 1.00 94.62 103 LEU A N 1
ATOM 828 C CA . LEU A 1 103 ? -12.775 33.621 7.024 1.00 94.62 103 LEU A CA 1
ATOM 829 C C . LEU A 1 103 ? -12.062 34.944 7.316 1.00 94.62 103 LEU A C 1
ATOM 831 O O . LEU A 1 103 ? -11.918 35.341 8.473 1.00 94.62 103 LEU A O 1
ATOM 835 N N . GLU A 1 104 ? -11.620 35.619 6.259 1.00 92.25 104 GLU A N 1
ATOM 836 C CA . GLU A 1 104 ? -10.971 36.928 6.340 1.00 92.25 104 GLU A CA 1
ATOM 837 C C . GLU A 1 104 ? -12.025 38.043 6.385 1.00 92.25 104 GLU A C 1
ATOM 839 O O . GLU A 1 104 ? -13.000 38.039 5.636 1.00 92.25 104 GLU A O 1
ATOM 844 N N . GLY A 1 105 ? -11.828 39.042 7.246 1.00 92.50 105 GLY A N 1
ATOM 845 C CA . GLY A 1 105 ? -12.682 40.229 7.250 1.00 92.50 105 GLY A CA 1
ATOM 846 C C . GLY A 1 105 ? -12.520 41.041 5.960 1.00 92.50 105 GLY A C 1
ATOM 847 O O . GLY A 1 105 ? -11.406 41.247 5.486 1.00 92.50 105 GLY A O 1
ATOM 848 N N . GLY A 1 106 ? -13.627 41.536 5.406 1.00 92.81 106 GLY A N 1
ATOM 849 C CA . GLY A 1 106 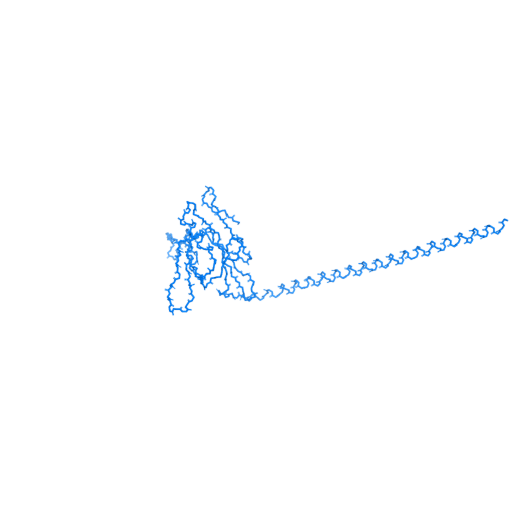? -13.626 42.354 4.185 1.00 92.81 106 GLY A CA 1
ATOM 850 C C . GLY A 1 106 ? -13.692 41.561 2.875 1.00 92.81 106 GLY A C 1
ATOM 851 O O . GLY A 1 106 ? -13.876 42.173 1.826 1.00 92.81 106 GLY A O 1
ATOM 852 N N . VAL A 1 107 ? -13.617 40.227 2.932 1.00 90.06 107 VAL A N 1
ATOM 853 C CA . VAL A 1 107 ? -13.805 39.321 1.790 1.00 90.06 107 VAL A CA 1
ATOM 854 C C . VAL A 1 107 ? -14.959 38.371 2.120 1.00 90.06 107 VAL A C 1
ATOM 856 O O . VAL A 1 107 ? -14.824 37.496 2.965 1.00 90.06 107 VAL A O 1
ATOM 859 N N . ASN A 1 108 ? -16.117 38.568 1.482 1.00 90.69 108 ASN A N 1
ATOM 860 C CA . ASN A 1 108 ? -17.362 37.847 1.810 1.00 90.69 108 ASN A CA 1
ATOM 861 C C . ASN A 1 108 ? -17.754 36.781 0.770 1.00 90.69 108 ASN A C 1
ATOM 863 O O . ASN A 1 108 ? -18.772 36.111 0.931 1.00 90.69 108 ASN A O 1
ATOM 867 N N . ASP A 1 109 ? -16.992 36.653 -0.313 1.00 94.31 109 ASP A N 1
ATOM 868 C CA . ASP A 1 109 ? -17.251 35.753 -1.440 1.00 94.31 109 ASP A CA 1
ATOM 869 C C . ASP A 1 109 ? -16.368 34.494 -1.427 1.00 94.31 109 ASP A C 1
ATOM 871 O O . ASP A 1 109 ? -16.635 33.543 -2.162 1.00 94.31 109 ASP A O 1
ATOM 875 N N . LEU A 1 110 ? -15.322 34.470 -0.595 1.00 92.75 110 LEU A N 1
ATOM 876 C CA . LEU A 1 110 ? -14.283 33.442 -0.594 1.00 92.75 110 LEU A CA 1
ATOM 877 C C . LEU A 1 110 ? -13.864 33.081 0.839 1.00 92.75 110 LEU A C 1
ATOM 879 O O . LEU A 1 110 ? -13.817 33.933 1.722 1.00 92.75 110 LEU A O 1
ATOM 883 N N . GLN A 1 111 ? -13.494 31.816 1.052 1.00 93.81 111 GLN A N 1
ATOM 884 C CA . GLN A 1 111 ? -12.842 31.342 2.279 1.00 93.81 111 GLN A CA 1
ATOM 885 C C . GLN A 1 111 ? -11.399 30.923 1.982 1.00 93.81 111 GLN A C 1
ATOM 887 O O . GLN A 1 111 ? -11.110 30.388 0.906 1.00 93.81 111 GLN A O 1
ATOM 892 N N . ARG A 1 112 ? -10.492 31.102 2.944 1.00 93.81 112 ARG A N 1
ATOM 893 C CA . ARG A 1 112 ? -9.150 30.509 2.888 1.00 93.81 112 ARG A CA 1
ATOM 894 C C . ARG A 1 112 ? -9.195 29.086 3.424 1.00 93.81 112 ARG A C 1
ATOM 896 O O . ARG A 1 112 ? -9.934 28.802 4.360 1.00 93.81 112 ARG A O 1
ATOM 903 N N . ILE A 1 113 ? -8.386 28.201 2.849 1.00 95.44 113 ILE A N 1
ATOM 904 C CA . ILE A 1 113 ? -8.234 26.821 3.317 1.00 95.44 113 ILE A CA 1
ATOM 905 C C . ILE A 1 113 ? -6.795 26.644 3.793 1.00 95.44 113 ILE A C 1
ATOM 907 O O . ILE A 1 113 ? -5.863 26.832 3.013 1.00 95.44 113 ILE A O 1
ATOM 911 N N . VAL A 1 114 ? -6.630 26.274 5.059 1.00 95.50 114 VAL A N 1
ATOM 912 C CA . VAL A 1 114 ? -5.348 25.901 5.660 1.00 95.50 114 VAL A CA 1
ATOM 913 C C . VAL A 1 114 ? -5.303 24.381 5.772 1.00 95.50 114 VAL A C 1
ATOM 915 O O . VAL A 1 114 ? -6.258 23.764 6.242 1.00 95.50 114 VAL A O 1
ATOM 918 N N . VAL A 1 115 ? -4.215 23.773 5.304 1.00 96.00 115 VAL A N 1
ATOM 919 C CA . VAL A 1 115 ? -4.012 22.319 5.353 1.00 96.00 115 VAL A CA 1
ATOM 920 C C . VAL A 1 115 ? -3.218 21.969 6.611 1.00 96.00 115 VAL A C 1
ATOM 922 O O . VAL A 1 115 ? -2.177 22.566 6.872 1.00 96.00 115 VAL A O 1
ATOM 925 N N . GLY A 1 116 ? -3.737 21.024 7.388 1.00 93.81 116 GLY A N 1
ATOM 926 C CA . GLY A 1 116 ? -3.136 20.485 8.602 1.00 93.81 116 GLY A CA 1
ATOM 927 C C . GLY A 1 116 ? -2.427 19.149 8.366 1.00 93.81 116 GLY A C 1
ATOM 928 O O . GLY A 1 116 ? -1.906 18.877 7.286 1.00 93.81 116 GLY A O 1
ATOM 929 N N . HIS A 1 117 ? -2.400 18.310 9.402 1.00 93.88 117 HIS A N 1
ATOM 930 C CA . HIS A 1 117 ? -1.711 17.019 9.373 1.00 93.88 117 HIS A CA 1
ATOM 931 C C . HIS A 1 117 ? -2.397 15.991 8.461 1.00 93.88 117 HIS A C 1
ATOM 933 O O . HIS A 1 117 ? -3.621 16.000 8.298 1.00 93.88 117 HIS A O 1
ATOM 939 N N . ALA A 1 118 ? -1.585 15.087 7.908 1.00 94.50 118 ALA A N 1
ATOM 940 C CA . ALA A 1 118 ? -2.055 13.896 7.218 1.00 94.50 118 ALA A CA 1
ATOM 941 C C . ALA A 1 118 ? -2.485 12.828 8.230 1.00 94.50 118 ALA A C 1
ATOM 943 O O . ALA A 1 118 ? -1.761 12.536 9.181 1.00 94.50 118 ALA A O 1
ATOM 944 N N . GLU A 1 119 ? -3.653 12.249 7.998 1.00 95.06 119 GLU A N 1
ATOM 945 C CA . GLU A 1 119 ? -4.162 11.066 8.678 1.00 95.06 119 GLU A CA 1
ATOM 946 C C . GLU A 1 119 ? -4.172 9.909 7.683 1.00 95.06 119 GLU A C 1
ATOM 948 O O . GLU A 1 119 ? -4.611 10.063 6.542 1.00 95.06 119 GLU A O 1
ATOM 953 N N . PHE A 1 120 ? -3.646 8.767 8.107 1.00 96.00 120 PHE A N 1
ATOM 954 C CA . PHE A 1 120 ? -3.570 7.563 7.294 1.00 96.00 120 PHE A CA 1
ATOM 955 C C . PHE A 1 120 ? -4.639 6.583 7.758 1.00 96.00 120 PHE A C 1
ATOM 957 O O . PHE A 1 120 ? -4.720 6.281 8.948 1.00 96.00 120 PHE A O 1
ATOM 964 N N . ASP A 1 121 ? -5.460 6.123 6.819 1.00 96.44 121 ASP A N 1
ATOM 965 C CA . ASP A 1 121 ? -6.520 5.160 7.103 1.00 96.44 121 ASP A CA 1
ATOM 966 C C . ASP A 1 121 ? -5.945 3.741 7.178 1.00 96.44 121 ASP A C 1
ATOM 968 O O . ASP A 1 121 ? -5.105 3.360 6.361 1.00 96.44 121 ASP A O 1
ATOM 972 N N . ASP A 1 122 ? -6.418 2.942 8.134 1.00 97.19 122 ASP A N 1
ATOM 973 C CA . ASP A 1 122 ? -5.965 1.562 8.298 1.00 97.19 122 ASP A CA 1
ATOM 974 C C . ASP A 1 122 ? -6.318 0.703 7.075 1.00 97.19 122 ASP A C 1
ATOM 976 O O . ASP A 1 122 ? -7.416 0.766 6.512 1.00 97.19 122 ASP A O 1
ATOM 980 N N . ILE A 1 123 ? -5.397 -0.179 6.696 1.00 96.62 123 ILE A N 1
ATOM 981 C CA . ILE A 1 123 ? -5.610 -1.118 5.596 1.00 96.62 123 ILE A CA 1
ATOM 982 C C . ILE A 1 123 ? -6.176 -2.433 6.116 1.00 96.62 123 ILE A C 1
ATOM 984 O O . ILE A 1 123 ? -5.680 -2.990 7.093 1.00 96.62 123 ILE A O 1
ATOM 988 N N . THR A 1 124 ? -7.174 -2.972 5.420 1.00 97.00 124 THR A N 1
ATOM 989 C CA . THR A 1 124 ? -7.698 -4.318 5.657 1.00 97.00 124 THR A CA 1
ATOM 990 C C . THR A 1 124 ? -7.346 -5.229 4.489 1.00 97.00 124 THR A C 1
ATOM 992 O O . THR A 1 124 ? -7.644 -4.946 3.327 1.00 97.00 124 THR A O 1
ATOM 995 N N . LEU A 1 125 ? -6.707 -6.346 4.814 1.00 95.31 125 LEU A N 1
ATOM 996 C CA . LEU A 1 125 ? -6.228 -7.350 3.882 1.00 95.31 125 LEU A CA 1
ATOM 997 C C . LEU A 1 125 ? -6.926 -8.681 4.176 1.00 95.31 125 LEU A C 1
ATOM 999 O O . LEU A 1 125 ? -6.868 -9.176 5.301 1.00 95.31 125 LEU A O 1
ATOM 1003 N N . LYS A 1 126 ? -7.559 -9.290 3.169 1.00 95.31 126 LYS A N 1
ATOM 1004 C CA . LYS A 1 126 ? -8.179 -10.622 3.294 1.00 95.31 126 LYS A CA 1
ATOM 1005 C C . LYS A 1 126 ? -7.492 -11.620 2.384 1.00 95.31 126 LYS A C 1
ATOM 1007 O O . LYS A 1 126 ? -7.294 -11.335 1.200 1.00 95.31 126 LYS A O 1
ATOM 1012 N N . ARG A 1 127 ? -7.141 -12.791 2.913 1.00 92.50 127 ARG A N 1
ATOM 1013 C CA . ARG A 1 127 ? -6.528 -13.876 2.131 1.00 92.50 127 ARG A CA 1
ATOM 1014 C C . ARG A 1 127 ? -7.043 -15.241 2.545 1.00 92.50 127 ARG A C 1
ATOM 1016 O O . ARG A 1 127 ? -7.490 -15.432 3.670 1.00 92.50 127 ARG A O 1
ATOM 1023 N N . GLY A 1 128 ? -6.913 -16.199 1.631 1.00 91.25 128 GLY A N 1
ATOM 1024 C CA . GLY A 1 128 ? -7.031 -17.608 1.979 1.00 91.25 128 GLY A CA 1
ATOM 1025 C C . GLY A 1 128 ? -5.928 -18.012 2.957 1.00 91.25 128 GLY A C 1
ATOM 1026 O O . GLY A 1 128 ? -4.769 -17.621 2.795 1.00 91.25 128 GLY A O 1
ATOM 1027 N N . MET A 1 129 ? -6.293 -18.791 3.970 1.00 88.00 129 MET A N 1
ATOM 1028 C CA . MET A 1 129 ? -5.346 -19.410 4.886 1.00 88.00 129 MET A CA 1
ATOM 1029 C C . MET A 1 129 ? -4.417 -20.338 4.089 1.00 88.00 129 MET A C 1
ATOM 1031 O O . MET A 1 129 ? -4.855 -21.072 3.204 1.00 88.00 129 MET A O 1
ATOM 1035 N N . SER A 1 13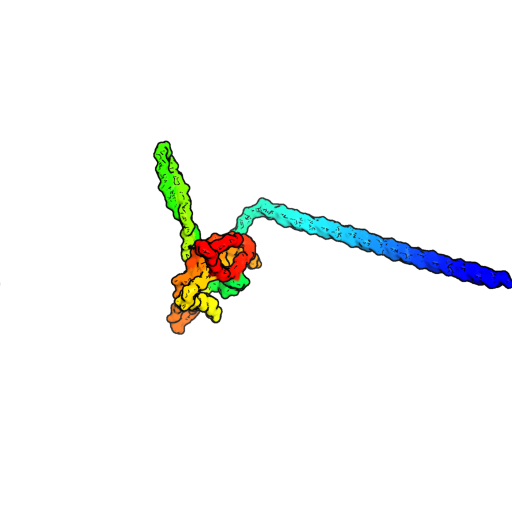0 ? -3.122 -20.268 4.382 1.00 87.50 130 SER A N 1
ATOM 1036 C CA . SER A 1 130 ? -2.068 -21.032 3.705 1.00 87.50 130 SER A CA 1
ATOM 1037 C C . SER A 1 130 ? -1.102 -21.600 4.741 1.00 87.50 130 SER A C 1
ATOM 1039 O O . SER A 1 130 ? -1.154 -21.207 5.905 1.00 87.50 130 SER A O 1
ATOM 1041 N N . ASP A 1 131 ? -0.178 -22.461 4.315 1.00 87.38 131 ASP A N 1
ATOM 1042 C CA . ASP A 1 131 ? 0.859 -23.017 5.197 1.00 87.38 131 ASP A CA 1
ATOM 1043 C C . ASP A 1 131 ? 1.856 -21.950 5.696 1.00 87.38 131 ASP A C 1
ATOM 1045 O O . ASP A 1 131 ? 2.618 -22.182 6.637 1.00 87.38 131 ASP A O 1
ATOM 1049 N N . SER A 1 132 ? 1.859 -20.758 5.082 1.00 87.31 132 SER A N 1
ATOM 1050 C CA . SER A 1 132 ? 2.730 -19.652 5.474 1.00 87.31 132 SER A CA 1
ATOM 1051 C C . SER A 1 132 ? 2.257 -18.980 6.764 1.00 87.31 132 SER A C 1
ATOM 1053 O O . SER A 1 132 ? 1.223 -18.302 6.811 1.00 87.31 132 SER A O 1
ATOM 1055 N N . GLN A 1 133 ? 3.096 -19.092 7.793 1.00 87.62 133 GLN A N 1
ATOM 1056 C CA . GLN A 1 133 ? 2.899 -18.480 9.106 1.00 87.62 133 GLN A CA 1
ATOM 1057 C C . GLN A 1 133 ? 3.444 -17.048 9.202 1.00 87.62 133 GLN A C 1
ATOM 1059 O O . GLN A 1 133 ? 3.426 -16.477 10.286 1.00 87.62 133 GLN A O 1
ATOM 1064 N N . THR A 1 134 ? 3.913 -16.432 8.109 1.00 88.75 134 THR A N 1
ATOM 1065 C CA . THR A 1 134 ? 4.596 -15.124 8.156 1.00 88.75 134 THR A CA 1
ATOM 1066 C C . THR A 1 134 ? 3.788 -14.051 8.891 1.00 88.75 134 THR A C 1
ATOM 1068 O O . THR A 1 134 ? 4.306 -13.405 9.798 1.00 88.75 134 THR A O 1
ATOM 1071 N N . PHE A 1 135 ? 2.503 -13.893 8.561 1.00 89.25 135 PHE A N 1
ATOM 1072 C CA . PHE A 1 135 ? 1.649 -12.888 9.203 1.00 89.25 135 PHE A CA 1
ATOM 1073 C C . PHE A 1 135 ? 1.295 -13.257 10.644 1.00 89.25 135 PHE A C 1
ATOM 1075 O O . PHE A 1 135 ? 1.303 -12.390 11.512 1.00 89.25 135 PHE A O 1
ATOM 1082 N N . TRP A 1 136 ? 1.051 -14.542 10.917 1.00 90.56 136 TRP A N 1
ATOM 1083 C CA . TRP A 1 136 ? 0.799 -15.023 12.275 1.00 90.56 136 TRP A CA 1
ATOM 1084 C C . TRP A 1 136 ? 2.002 -14.790 13.196 1.00 90.56 136 TRP A C 1
ATOM 1086 O O . TRP A 1 136 ? 1.843 -14.324 14.324 1.00 9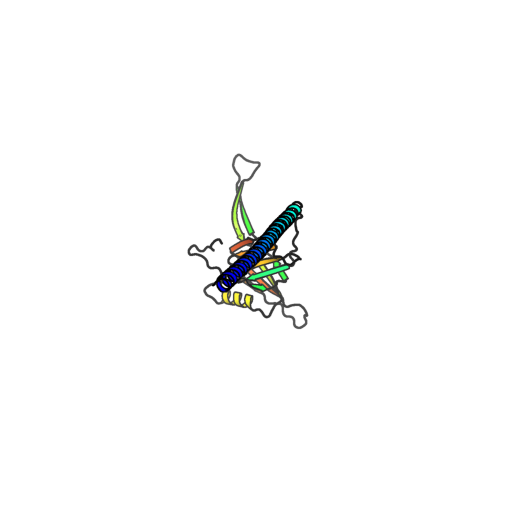0.56 136 TRP A O 1
ATOM 1096 N N . ASN A 1 137 ? 3.212 -15.048 12.699 1.00 91.25 137 ASN A N 1
ATOM 1097 C CA . ASN A 1 137 ? 4.457 -14.801 13.418 1.00 91.25 137 ASN A CA 1
ATOM 1098 C C . ASN A 1 137 ? 4.659 -13.306 13.660 1.00 91.25 137 ASN A C 1
ATOM 1100 O O . ASN A 1 137 ? 5.018 -12.920 14.767 1.00 91.25 137 ASN A O 1
ATOM 1104 N N . TRP A 1 138 ? 4.360 -12.461 12.669 1.00 91.19 138 TRP A N 1
ATOM 1105 C CA . TRP A 1 138 ? 4.431 -11.011 12.835 1.00 91.19 138 TRP A CA 1
ATOM 1106 C C . TRP A 1 138 ? 3.483 -10.516 13.934 1.00 91.19 138 TRP A C 1
ATOM 1108 O O . TRP A 1 138 ? 3.921 -9.820 14.845 1.00 91.19 138 TRP A O 1
ATOM 1118 N N . ILE A 1 139 ? 2.220 -10.956 13.927 1.00 92.06 139 ILE A N 1
ATOM 1119 C CA . ILE A 1 139 ? 1.253 -10.637 14.991 1.00 92.06 139 ILE A CA 1
ATOM 1120 C C . ILE A 1 139 ? 1.742 -11.154 16.344 1.00 92.06 139 ILE A C 1
ATOM 1122 O O . ILE A 1 139 ? 1.706 -10.427 17.333 1.00 92.06 139 ILE A O 1
ATOM 1126 N N . THR A 1 140 ? 2.213 -12.401 16.398 1.00 91.50 140 THR A N 1
ATOM 1127 C CA . THR A 1 140 ? 2.714 -13.015 17.632 1.00 91.50 140 THR A CA 1
ATOM 1128 C C . THR A 1 140 ? 3.871 -12.205 18.208 1.00 91.50 140 THR A C 1
ATOM 1130 O O . THR A 1 140 ? 3.850 -11.899 19.398 1.00 91.50 140 THR A O 1
ATOM 1133 N N . ASN A 1 141 ? 4.822 -11.781 17.373 1.00 90.94 141 ASN A N 1
ATOM 1134 C CA . ASN A 1 141 ? 5.909 -10.887 17.768 1.00 90.94 141 ASN A CA 1
ATOM 1135 C C . ASN A 1 141 ? 5.366 -9.545 18.273 1.00 90.94 141 ASN A C 1
ATOM 1137 O O . ASN A 1 141 ? 5.781 -9.068 19.325 1.00 90.94 141 ASN A O 1
ATOM 1141 N N . THR A 1 142 ? 4.398 -8.941 17.578 1.00 91.00 142 THR A N 1
ATOM 1142 C CA . THR A 1 142 ? 3.765 -7.695 18.030 1.00 91.00 142 THR A CA 1
ATOM 1143 C C . THR A 1 142 ? 3.050 -7.866 19.373 1.00 91.00 142 THR A C 1
ATOM 1145 O O . THR A 1 142 ? 3.021 -6.929 20.166 1.00 91.00 142 THR A O 1
ATOM 1148 N N . LEU A 1 143 ? 2.509 -9.040 19.695 1.00 89.69 143 LEU A N 1
ATOM 1149 C CA . LEU A 1 143 ? 1.857 -9.294 20.982 1.00 89.69 143 LEU A CA 1
ATOM 1150 C C . LEU A 1 143 ? 2.866 -9.534 22.112 1.00 89.69 143 LEU A C 1
ATOM 1152 O O . LEU A 1 143 ? 2.719 -8.951 23.187 1.00 89.69 143 LEU A O 1
ATOM 1156 N N . THR A 1 144 ? 3.884 -10.362 21.879 1.00 90.75 144 THR A N 1
ATOM 1157 C CA . THR A 1 144 ? 4.772 -10.880 22.935 1.00 90.75 144 THR A CA 1
ATOM 1158 C C . THR A 1 144 ? 6.035 -10.051 23.148 1.00 90.75 144 THR A C 1
ATOM 1160 O O . THR A 1 144 ? 6.533 -9.988 24.273 1.00 90.75 144 THR A O 1
ATOM 1163 N N . SER A 1 145 ? 6.547 -9.386 22.112 1.00 87.81 145 SER A N 1
ATOM 1164 C CA . SER A 1 145 ? 7.794 -8.626 22.196 1.00 87.81 145 SER A CA 1
ATOM 1165 C C . SER A 1 145 ? 7.601 -7.276 22.886 1.00 87.81 145 SER A C 1
ATOM 1167 O O . SER A 1 145 ? 6.568 -6.608 22.736 1.00 87.81 145 SER A O 1
ATOM 1169 N N . LEU A 1 146 ? 8.633 -6.860 23.631 1.00 80.88 146 LEU A N 1
ATOM 1170 C CA . LEU A 1 146 ? 8.746 -5.513 24.205 1.00 80.88 146 LEU A CA 1
ATOM 1171 C C . LEU A 1 146 ? 8.855 -4.464 23.094 1.00 80.88 146 LEU A C 1
ATOM 1173 O O . LEU A 1 146 ? 8.141 -3.463 23.110 1.00 80.88 146 LEU A O 1
ATOM 1177 N N . GLU A 1 147 ? 9.698 -4.734 22.100 1.00 84.56 147 GLU A N 1
ATOM 1178 C CA . GLU A 1 147 ? 9.804 -3.923 20.894 1.00 84.56 147 GLU A CA 1
ATOM 1179 C C . GLU A 1 147 ? 8.753 -4.369 19.878 1.00 84.56 147 GLU A C 1
ATOM 1181 O O . GLU A 1 147 ? 8.725 -5.518 19.433 1.00 84.56 147 GLU A O 1
ATOM 1186 N N . LYS A 1 148 ? 7.846 -3.451 19.534 1.00 86.88 148 LYS A N 1
ATOM 1187 C CA . LYS A 1 148 ? 6.787 -3.704 18.560 1.00 86.88 148 LYS A CA 1
ATOM 1188 C C . LYS A 1 148 ? 7.363 -3.602 17.156 1.00 86.88 148 LYS A C 1
ATOM 1190 O O . LYS A 1 148 ? 7.607 -2.510 16.654 1.00 86.88 148 LYS A O 1
ATOM 1195 N N . GLU A 1 149 ? 7.584 -4.760 16.550 1.00 87.00 149 GLU A N 1
ATOM 1196 C CA . GLU A 1 149 ? 8.191 -4.876 15.231 1.00 87.00 149 GLU A CA 1
ATOM 1197 C C . GLU A 1 149 ? 7.328 -4.220 14.138 1.00 87.00 149 GLU A C 1
ATOM 1199 O O . GLU A 1 149 ? 6.204 -4.655 13.864 1.00 87.00 149 GLU A O 1
ATOM 1204 N N . ARG A 1 150 ? 7.884 -3.187 13.494 1.00 91.31 150 ARG A N 1
ATOM 1205 C CA . ARG A 1 150 ? 7.280 -2.472 12.363 1.00 91.31 150 ARG A CA 1
ATOM 1206 C C . ARG A 1 150 ? 7.973 -2.834 11.057 1.00 91.31 150 ARG A C 1
ATOM 1208 O O . ARG A 1 150 ? 9.187 -3.034 11.021 1.00 91.31 150 ARG A O 1
ATOM 1215 N N . ARG A 1 151 ? 7.205 -2.897 9.970 1.00 91.31 151 ARG A N 1
ATOM 1216 C CA . ARG A 1 151 ? 7.699 -3.315 8.650 1.00 91.31 151 ARG A CA 1
ATOM 1217 C C . ARG A 1 151 ? 7.136 -2.432 7.549 1.00 91.31 151 ARG A C 1
ATOM 1219 O O . ARG A 1 151 ? 5.977 -2.033 7.617 1.00 91.31 151 ARG A O 1
ATOM 1226 N N . ASN A 1 152 ? 7.922 -2.168 6.510 1.00 92.75 152 ASN A N 1
ATOM 1227 C CA . ASN A 1 152 ? 7.357 -1.625 5.279 1.00 92.75 152 ASN A CA 1
ATOM 1228 C C . ASN A 1 152 ? 6.608 -2.722 4.525 1.00 92.75 152 ASN A C 1
ATOM 1230 O O . ASN A 1 152 ? 7.119 -3.834 4.377 1.00 92.75 152 ASN A O 1
ATOM 1234 N N . VAL A 1 153 ? 5.408 -2.400 4.046 1.00 92.75 153 VAL A N 1
ATOM 1235 C CA . VAL A 1 153 ? 4.570 -3.323 3.274 1.00 92.75 153 VAL A CA 1
ATOM 1236 C C . VAL A 1 153 ? 4.308 -2.718 1.909 1.00 92.75 153 VAL A C 1
ATOM 1238 O O . VAL A 1 153 ? 3.810 -1.600 1.810 1.00 92.75 153 VAL A O 1
ATOM 1241 N N . ASN A 1 154 ? 4.632 -3.464 0.860 1.00 93.00 154 ASN A N 1
ATOM 1242 C CA . ASN A 1 154 ? 4.458 -3.026 -0.516 1.00 93.00 154 ASN A CA 1
ATOM 1243 C C . ASN A 1 154 ? 3.223 -3.692 -1.126 1.00 93.00 154 ASN A C 1
ATOM 1245 O O . ASN A 1 154 ? 3.101 -4.916 -1.119 1.00 93.00 154 ASN A O 1
ATOM 1249 N N . ILE A 1 155 ? 2.328 -2.883 -1.684 1.00 93.06 155 ILE A N 1
ATOM 1250 C CA . ILE A 1 155 ? 1.182 -3.309 -2.486 1.00 93.06 155 ILE A CA 1
ATOM 1251 C C . ILE A 1 155 ? 1.552 -3.063 -3.942 1.00 93.06 155 ILE A C 1
ATOM 1253 O O . ILE A 1 155 ? 1.589 -1.920 -4.403 1.00 93.06 155 ILE A O 1
ATOM 1257 N N . VAL A 1 156 ? 1.851 -4.136 -4.662 1.00 91.88 156 VAL A N 1
ATOM 1258 C CA . VAL A 1 156 ? 2.362 -4.065 -6.030 1.00 91.88 156 VAL A CA 1
ATOM 1259 C C . VAL A 1 156 ? 1.246 -4.418 -7.000 1.00 91.88 156 VAL A C 1
ATOM 1261 O O . VAL A 1 156 ? 0.720 -5.530 -6.967 1.00 91.88 156 VAL A O 1
ATOM 1264 N N . LEU A 1 157 ? 0.880 -3.471 -7.861 1.00 90.50 157 LEU A N 1
ATOM 1265 C CA . LEU A 1 157 ? -0.138 -3.623 -8.894 1.00 90.50 157 LEU A CA 1
ATOM 1266 C C . LEU A 1 157 ? 0.499 -3.933 -10.243 1.00 90.50 157 LEU A C 1
ATOM 1268 O O . LEU A 1 157 ? 1.425 -3.248 -10.686 1.00 90.50 157 LEU A O 1
ATOM 1272 N N . PHE A 1 158 ? -0.064 -4.924 -10.923 1.00 87.81 158 PHE A N 1
ATOM 1273 C CA . PHE A 1 158 ? 0.421 -5.412 -12.205 1.00 87.81 158 PHE A CA 1
ATOM 1274 C C . PHE A 1 158 ? -0.606 -5.198 -13.313 1.00 87.81 158 PHE A C 1
ATOM 1276 O O . PHE A 1 158 ? -1.815 -5.257 -13.087 1.00 87.81 158 PHE A O 1
ATOM 1283 N N . ASN A 1 159 ? -0.126 -5.018 -14.541 1.00 86.31 159 ASN A N 1
ATOM 1284 C CA . ASN A 1 159 ? -0.985 -5.054 -15.721 1.00 86.31 159 ASN A CA 1
ATOM 1285 C C . ASN A 1 159 ? -1.280 -6.500 -16.178 1.00 86.31 159 ASN A C 1
ATOM 1287 O O . ASN A 1 159 ? -0.824 -7.496 -15.605 1.00 86.31 159 ASN A O 1
ATOM 1291 N N . GLN A 1 160 ? -2.055 -6.629 -17.257 1.00 82.25 160 GLN A N 1
ATOM 1292 C CA . GLN A 1 160 ? -2.393 -7.931 -17.843 1.00 82.25 160 GLN A CA 1
ATOM 1293 C C . GLN A 1 160 ? -1.165 -8.665 -18.409 1.00 82.25 160 GLN A C 1
ATOM 1295 O O . GLN A 1 160 ? -1.113 -9.892 -18.335 1.00 82.25 160 GLN A O 1
ATOM 1300 N N . ALA A 1 161 ? -0.152 -7.935 -18.884 1.00 83.81 161 ALA A N 1
ATOM 1301 C CA . ALA A 1 161 ? 1.119 -8.496 -19.345 1.00 83.81 161 ALA A CA 1
ATOM 1302 C C . ALA A 1 161 ? 2.025 -8.981 -18.191 1.00 83.81 161 ALA A C 1
ATOM 1304 O O . ALA A 1 161 ? 2.963 -9.735 -18.428 1.00 83.81 161 ALA A O 1
ATOM 1305 N N . GLY A 1 162 ? 1.709 -8.630 -16.938 1.00 81.44 162 GLY A N 1
ATOM 1306 C CA . GLY A 1 162 ? 2.500 -8.991 -15.759 1.00 81.44 162 GLY A CA 1
ATOM 1307 C C . GLY A 1 162 ? 3.630 -8.018 -15.445 1.00 81.44 162 GLY A C 1
ATOM 1308 O O . GLY A 1 162 ? 4.514 -8.357 -14.666 1.00 81.44 162 GLY A O 1
ATOM 1309 N N . GLU A 1 163 ? 3.595 -6.820 -16.016 1.00 83.50 163 GLU A N 1
ATOM 1310 C CA . GLU A 1 163 ? 4.529 -5.746 -15.694 1.00 83.50 163 GLU A CA 1
ATOM 1311 C C . GLU A 1 163 ? 4.022 -4.977 -14.471 1.00 83.50 163 GLU A C 1
ATOM 1313 O O . GLU A 1 163 ? 2.818 -4.716 -14.340 1.00 83.50 163 GLU A O 1
ATOM 1318 N N . THR A 1 164 ? 4.940 -4.615 -13.576 1.00 86.31 164 THR A N 1
ATOM 1319 C CA . THR A 1 164 ? 4.647 -3.755 -12.428 1.00 86.31 164 THR A CA 1
ATOM 1320 C C . THR A 1 164 ? 4.293 -2.360 -12.917 1.00 86.31 164 THR A C 1
ATOM 1322 O O . THR A 1 164 ? 5.097 -1.713 -13.582 1.00 86.31 164 THR A O 1
ATOM 1325 N N . MET A 1 165 ? 3.102 -1.887 -12.562 1.00 86.31 165 MET A N 1
ATOM 1326 C CA . MET A 1 165 ? 2.624 -0.561 -12.954 1.00 86.31 165 MET A CA 1
ATOM 1327 C C . MET A 1 165 ? 2.755 0.451 -11.821 1.00 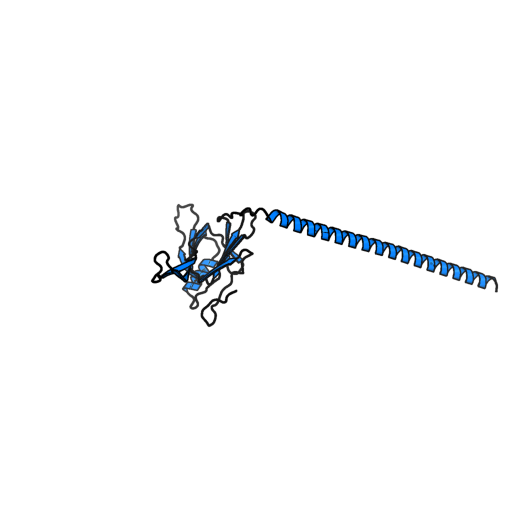86.31 165 MET A C 1
ATOM 1329 O O . MET A 1 165 ? 3.120 1.603 -12.046 1.00 86.31 165 MET A O 1
ATOM 1333 N N . GLN A 1 166 ? 2.395 0.039 -10.605 1.00 88.19 166 GLN A N 1
ATOM 1334 C CA . GLN A 1 166 ? 2.381 0.896 -9.425 1.00 88.19 166 GLN A CA 1
ATOM 1335 C C . GLN A 1 166 ? 2.739 0.079 -8.188 1.00 88.19 166 GLN A C 1
ATOM 1337 O O . GLN A 1 166 ? 2.344 -1.078 -8.063 1.00 88.19 166 GLN A O 1
ATOM 1342 N N . CYS A 1 167 ? 3.474 0.696 -7.273 1.00 90.88 167 CYS A N 1
ATOM 1343 C CA . CYS A 1 167 ? 3.786 0.149 -5.963 1.00 90.88 167 CYS A CA 1
ATOM 1344 C C . CYS A 1 167 ? 3.402 1.176 -4.900 1.00 90.88 167 CYS A C 1
ATOM 1346 O O . CYS A 1 167 ? 3.937 2.287 -4.900 1.00 90.88 167 CYS A O 1
ATOM 1348 N N . TRP A 1 168 ? 2.492 0.801 -4.002 1.00 92.81 168 TRP A N 1
ATOM 1349 C CA . TRP A 1 168 ? 2.211 1.566 -2.791 1.00 92.81 168 TRP A CA 1
ATOM 1350 C C . TRP A 1 168 ? 2.998 0.979 -1.630 1.00 92.81 168 TRP A C 1
ATOM 1352 O O . TRP A 1 168 ? 2.800 -0.178 -1.271 1.00 92.81 168 TRP A O 1
ATOM 1362 N N . THR A 1 169 ? 3.866 1.779 -1.032 1.00 93.56 169 THR A N 1
ATOM 1363 C CA . THR A 1 169 ? 4.648 1.403 0.141 1.00 93.56 169 THR A CA 1
ATOM 1364 C C . THR A 1 169 ? 4.019 2.017 1.382 1.00 93.56 169 THR A C 1
ATOM 1366 O O . THR A 1 169 ? 3.965 3.240 1.529 1.00 93.56 169 THR A O 1
ATOM 1369 N N . LEU A 1 170 ? 3.545 1.150 2.273 1.00 94.62 170 LEU A N 1
ATOM 1370 C CA . LEU A 1 170 ? 3.053 1.486 3.602 1.00 94.62 170 LEU A CA 1
ATOM 1371 C C . LEU A 1 170 ? 4.237 1.536 4.570 1.00 94.62 170 LEU A C 1
ATOM 1373 O O . LEU A 1 170 ? 4.822 0.502 4.910 1.00 94.62 170 LEU A O 1
ATOM 1377 N N . ILE A 1 171 ? 4.598 2.740 4.999 1.00 93.62 171 ILE A N 1
ATOM 1378 C CA . ILE A 1 171 ? 5.784 2.997 5.814 1.00 93.62 171 ILE A CA 1
ATOM 1379 C C . ILE A 1 171 ? 5.494 2.678 7.279 1.00 93.62 171 ILE A C 1
ATOM 1381 O O . ILE A 1 171 ? 4.519 3.168 7.852 1.00 93.62 171 ILE A O 1
ATOM 1385 N N . GLY A 1 172 ? 6.364 1.873 7.893 1.00 93.00 172 GLY A N 1
ATOM 1386 C CA . GLY A 1 172 ? 6.301 1.583 9.325 1.00 93.00 172 GLY A CA 1
ATOM 1387 C C . GLY A 1 172 ? 5.017 0.875 9.748 1.00 93.00 172 GLY A C 1
ATOM 1388 O O . GLY A 1 172 ? 4.486 1.155 10.824 1.00 93.00 172 GLY A O 1
ATOM 1389 N N . SER A 1 173 ? 4.511 -0.022 8.904 1.00 95.19 173 SER A N 1
ATOM 1390 C CA . SER A 1 173 ? 3.272 -0.752 9.155 1.00 95.19 173 SER A CA 1
ATOM 1391 C C . SER A 1 173 ? 3.378 -1.633 10.397 1.00 95.19 173 SER A C 1
ATOM 1393 O O . SER A 1 173 ? 4.448 -2.163 10.709 1.00 95.19 173 SER A O 1
ATOM 1395 N N . ILE A 1 174 ? 2.259 -1.815 11.091 1.00 95.31 174 ILE A N 1
ATOM 1396 C CA . ILE A 1 174 ? 2.127 -2.683 12.262 1.00 95.31 174 ILE A CA 1
ATOM 1397 C C . ILE A 1 174 ? 0.756 -3.373 12.247 1.00 95.31 174 ILE A C 1
ATOM 1399 O O . ILE A 1 174 ? -0.246 -2.714 11.951 1.00 95.31 174 ILE A O 1
ATOM 1403 N N . PRO A 1 175 ? 0.664 -4.678 12.557 1.00 95.56 175 PRO A N 1
ATOM 1404 C CA . PRO A 1 175 ? -0.617 -5.349 12.674 1.00 95.56 175 PRO A CA 1
ATOM 1405 C C . PRO A 1 175 ? -1.351 -4.864 13.920 1.00 95.56 175 PRO A C 1
ATOM 1407 O O . PRO A 1 175 ? -0.819 -4.905 15.029 1.00 95.56 175 PRO A O 1
ATOM 1410 N N . ILE A 1 176 ? -2.590 -4.422 13.727 1.00 95.50 176 ILE A N 1
ATOM 1411 C CA . ILE A 1 176 ? -3.462 -3.952 14.811 1.00 95.50 176 ILE A CA 1
ATOM 1412 C C . ILE A 1 176 ? -4.629 -4.905 15.076 1.00 95.50 176 ILE A C 1
ATOM 1414 O O . ILE A 1 176 ? -5.211 -4.881 16.158 1.00 95.50 176 ILE A O 1
ATOM 1418 N N . SER A 1 177 ? -4.966 -5.763 14.110 1.00 95.31 177 SER A N 1
ATOM 1419 C CA . SER A 1 177 ? -6.035 -6.752 14.239 1.00 95.31 177 SER A CA 1
ATOM 1420 C C . SER A 1 177 ? -5.793 -7.941 13.318 1.00 95.31 177 SER A C 1
ATOM 1422 O O . SER A 1 177 ? -5.304 -7.780 12.199 1.00 95.31 177 SER A O 1
ATOM 1424 N N . TRP A 1 178 ? -6.170 -9.131 13.779 1.00 95.12 178 TRP A N 1
ATOM 1425 C CA . TRP A 1 178 ? -6.225 -10.340 12.964 1.00 95.12 178 TRP A CA 1
ATOM 1426 C C . TRP A 1 178 ? -7.442 -11.172 13.347 1.00 95.12 178 TRP A C 1
ATOM 1428 O O . TRP A 1 178 ? -7.730 -11.354 14.532 1.00 95.12 178 TRP A O 1
ATOM 1438 N N . LYS A 1 179 ? -8.154 -11.682 12.344 1.00 94.75 179 LYS A N 1
ATOM 1439 C CA . LYS A 1 179 ? -9.328 -12.533 12.526 1.00 94.75 179 LYS A CA 1
ATOM 1440 C C . LYS A 1 179 ? -9.098 -13.876 11.855 1.00 94.75 179 LYS A C 1
ATOM 1442 O O . LYS A 1 179 ? -8.798 -13.946 10.662 1.00 94.75 179 LYS A O 1
ATOM 1447 N N . ALA A 1 180 ? -9.302 -14.928 12.639 1.00 92.31 180 ALA A N 1
ATOM 1448 C CA . ALA A 1 180 ? -9.294 -16.292 12.148 1.00 92.31 180 ALA A CA 1
ATOM 1449 C C . ALA A 1 180 ? -10.455 -16.538 11.165 1.00 92.31 180 ALA A C 1
ATOM 1451 O O . ALA A 1 180 ? -11.501 -15.886 11.270 1.00 92.31 180 ALA A O 1
ATOM 1452 N N . PRO A 1 181 ? -10.311 -17.523 10.266 1.00 92.88 181 PRO A N 1
ATOM 1453 C CA . PRO A 1 181 ? -11.414 -17.990 9.444 1.00 92.88 181 PRO A CA 1
ATOM 1454 C C . PRO A 1 181 ? -12.588 -18.516 10.271 1.00 92.88 181 PRO A C 1
ATOM 1456 O O . PRO A 1 181 ? -12.418 -19.074 11.356 1.00 92.88 181 PRO A O 1
ATOM 1459 N N . ALA A 1 182 ? -13.795 -18.403 9.717 1.00 91.19 182 ALA A N 1
ATOM 1460 C CA . ALA A 1 182 ? -14.946 -19.123 10.242 1.00 91.19 182 ALA A CA 1
ATOM 1461 C C . ALA A 1 182 ? -14.820 -20.617 9.899 1.00 91.19 182 ALA A C 1
ATOM 1463 O O . ALA A 1 182 ? -14.679 -20.978 8.731 1.00 91.19 182 ALA A O 1
ATOM 1464 N N . PHE A 1 183 ? -14.894 -21.487 10.909 1.00 91.19 183 PHE A N 1
ATOM 1465 C CA . PHE A 1 183 ? -14.831 -22.938 10.729 1.00 91.19 183 PHE A CA 1
ATOM 1466 C C . PHE A 1 183 ? -16.224 -23.557 10.842 1.00 91.19 183 PHE A C 1
ATOM 1468 O O . PHE A 1 183 ? -16.883 -23.447 11.875 1.00 91.19 183 PHE A O 1
ATOM 1475 N N . GLN A 1 184 ? -16.659 -24.228 9.777 1.00 93.06 184 GLN A N 1
ATOM 1476 C CA . GLN A 1 184 ? -17.906 -24.989 9.717 1.00 93.06 184 GLN A CA 1
ATOM 1477 C C . GLN A 1 184 ? -17.610 -26.349 9.085 1.00 93.06 184 GLN A C 1
ATOM 1479 O O . GLN A 1 184 ? -17.082 -26.411 7.978 1.00 93.06 184 GLN A O 1
ATOM 1484 N N . ALA A 1 185 ? -17.901 -27.433 9.807 1.00 92.94 185 ALA A N 1
ATOM 1485 C CA . ALA A 1 185 ? -17.517 -28.790 9.404 1.00 92.94 185 ALA A CA 1
ATOM 1486 C C . ALA A 1 185 ? -18.250 -29.292 8.145 1.00 92.94 185 ALA A C 1
ATOM 1488 O O . ALA A 1 185 ? -17.774 -30.208 7.483 1.00 92.94 185 ALA A O 1
ATOM 1489 N N . ASP A 1 186 ? -19.401 -28.702 7.830 1.00 94.88 186 ASP A N 1
ATOM 1490 C CA . ASP A 1 186 ? -20.249 -28.996 6.674 1.00 94.88 186 ASP A CA 1
ATOM 1491 C C . ASP A 1 186 ? -20.037 -28.027 5.495 1.00 94.88 186 ASP A C 1
ATOM 1493 O O . ASP A 1 186 ? -20.646 -28.201 4.439 1.00 94.88 186 ASP A O 1
ATOM 1497 N N . SER A 1 187 ? -19.166 -27.024 5.643 1.00 92.25 187 SER A N 1
ATOM 1498 C CA . SER A 1 187 ? -18.907 -26.023 4.609 1.00 92.25 187 SER A CA 1
ATOM 1499 C C . SER A 1 187 ? -17.798 -26.444 3.640 1.00 92.25 187 SER A C 1
ATOM 1501 O O . SER A 1 187 ? -16.780 -27.010 4.032 1.00 92.25 187 SER A O 1
ATOM 1503 N N . SER A 1 188 ? -17.959 -26.085 2.362 1.00 90.56 188 SER A N 1
ATOM 1504 C CA . SER A 1 188 ? -16.925 -26.184 1.320 1.00 90.56 188 SER A CA 1
ATOM 1505 C C . SER A 1 188 ? -16.249 -24.837 1.009 1.00 90.56 188 SER A C 1
ATOM 1507 O O . SER A 1 188 ? -15.582 -24.700 -0.017 1.00 90.56 188 SER A O 1
ATOM 1509 N N . SER A 1 189 ? -16.474 -23.809 1.834 1.00 90.81 189 SER A N 1
ATOM 1510 C CA . SER A 1 189 ? -15.894 -22.476 1.645 1.00 90.81 189 SER A CA 1
ATOM 1511 C C . SER A 1 189 ? -14.403 -22.450 1.981 1.00 90.81 189 SER A C 1
ATOM 1513 O O . SER A 1 189 ? -13.969 -23.074 2.948 1.00 90.81 189 SER A O 1
ATOM 1515 N N . MET A 1 190 ? -13.627 -21.655 1.241 1.00 90.50 190 MET A N 1
ATOM 1516 C CA . MET A 1 190 ? -12.226 -21.398 1.579 1.00 90.50 190 MET A CA 1
ATOM 1517 C C . MET A 1 190 ? -12.118 -20.717 2.950 1.00 90.50 190 MET A C 1
ATOM 1519 O O . MET A 1 190 ? -12.877 -19.798 3.256 1.00 90.50 190 MET A O 1
ATOM 1523 N N . ALA A 1 191 ? -11.150 -21.144 3.756 1.00 92.44 191 ALA A N 1
ATOM 1524 C CA . ALA A 1 191 ? -10.823 -20.492 5.015 1.00 92.44 191 ALA A CA 1
ATOM 1525 C C . ALA A 1 191 ? -10.170 -19.131 4.727 1.00 92.44 191 ALA A C 1
ATOM 1527 O O . ALA A 1 191 ? -9.056 -19.091 4.211 1.00 92.44 191 ALA A O 1
ATOM 1528 N N . ILE A 1 192 ? -10.865 -18.027 5.014 1.00 93.56 192 ILE A N 1
ATOM 1529 C CA . ILE A 1 192 ? -10.371 -16.660 4.792 1.00 93.56 192 ILE A CA 1
ATOM 1530 C C . ILE A 1 192 ? -9.995 -16.036 6.130 1.00 93.56 192 ILE A C 1
ATOM 1532 O O . ILE A 1 192 ? -10.833 -15.952 7.023 1.00 93.56 192 ILE A O 1
ATOM 1536 N N . GLU A 1 193 ? -8.757 -15.573 6.246 1.00 93.75 193 GLU A N 1
ATOM 1537 C CA . GLU A 1 193 ? -8.308 -14.737 7.358 1.00 93.75 193 GLU A CA 1
ATOM 1538 C C . GLU A 1 193 ? -8.296 -13.256 6.961 1.00 93.75 193 GLU A C 1
ATOM 1540 O O . GLU A 1 193 ? -8.131 -12.904 5.787 1.00 93.75 193 GLU A O 1
ATOM 1545 N N . GLU A 1 194 ? -8.470 -12.390 7.956 1.00 95.56 194 GLU A N 1
ATOM 1546 C CA . GLU A 1 194 ? -8.474 -10.934 7.802 1.00 95.56 194 GLU A CA 1
ATOM 1547 C C . GLU A 1 194 ? -7.384 -10.323 8.683 1.00 95.56 194 GLU A C 1
ATOM 1549 O O . GLU A 1 194 ? -7.300 -10.625 9.872 1.00 95.56 194 GLU A O 1
ATOM 1554 N N . LEU A 1 195 ? -6.560 -9.459 8.098 1.00 95.25 195 LEU A N 1
ATOM 1555 C CA . LEU A 1 195 ? -5.469 -8.744 8.746 1.00 95.25 195 LEU A CA 1
ATOM 1556 C C . LEU A 1 195 ? -5.678 -7.242 8.562 1.00 95.25 195 LEU A C 1
ATOM 1558 O O . LEU A 1 195 ? -5.824 -6.778 7.433 1.00 95.25 195 LEU A O 1
ATOM 1562 N N . THR A 1 196 ? -5.633 -6.482 9.651 1.00 96.94 196 THR A N 1
ATOM 1563 C CA . THR A 1 196 ? -5.662 -5.017 9.604 1.00 96.94 196 THR A CA 1
ATOM 1564 C C . THR A 1 196 ? -4.305 -4.462 10.012 1.00 96.94 196 THR A C 1
ATOM 1566 O O . THR A 1 196 ? -3.780 -4.833 11.069 1.00 96.94 196 THR A O 1
ATOM 1569 N N . LEU A 1 197 ? -3.745 -3.570 9.193 1.00 96.50 197 LEU A N 1
ATOM 1570 C CA . LEU A 1 197 ? -2.487 -2.882 9.481 1.00 96.50 197 LEU A CA 1
ATOM 1571 C C . LEU A 1 197 ? -2.726 -1.378 9.634 1.00 96.50 197 LEU A C 1
ATOM 1573 O O . LEU A 1 197 ? -3.430 -0.775 8.826 1.00 96.50 197 LEU A O 1
ATOM 1577 N N . ALA A 1 198 ? -2.070 -0.786 10.625 1.00 96.69 198 ALA A N 1
ATOM 1578 C CA . ALA A 1 198 ? -1.885 0.658 10.713 1.00 96.69 198 ALA A CA 1
ATOM 1579 C C . ALA A 1 198 ? -0.502 1.015 10.166 1.00 96.69 198 ALA A C 1
ATOM 1581 O O . ALA A 1 198 ? 0.447 0.249 10.355 1.00 96.69 198 ALA A O 1
ATOM 1582 N N . TYR A 1 199 ? -0.362 2.171 9.523 1.00 96.06 199 TYR A N 1
ATOM 1583 C CA . TYR A 1 199 ? 0.903 2.634 8.950 1.00 96.06 199 TYR A CA 1
ATOM 1584 C C . TYR A 1 199 ? 1.094 4.139 9.157 1.00 96.06 199 TYR A C 1
ATOM 1586 O O . TYR A 1 199 ? 0.143 4.877 9.397 1.00 96.06 199 TYR A O 1
ATOM 1594 N N . GLU A 1 200 ? 2.346 4.590 9.117 1.00 93.69 200 GLU A N 1
ATOM 1595 C CA . GLU A 1 200 ? 2.723 5.970 9.463 1.00 93.69 200 GLU A CA 1
ATOM 1596 C C . GLU A 1 200 ? 2.983 6.843 8.233 1.00 93.69 200 GLU A C 1
ATOM 1598 O O . GLU A 1 200 ? 3.033 8.066 8.341 1.00 93.69 200 GLU A O 1
ATOM 1603 N N . GLY A 1 201 ? 3.143 6.232 7.060 1.00 93.00 201 GLY A N 1
ATOM 1604 C CA . GLY A 1 201 ? 3.347 6.951 5.811 1.00 93.00 201 GLY A CA 1
ATOM 1605 C C . GLY A 1 201 ? 2.929 6.139 4.595 1.00 93.00 201 GLY A C 1
ATOM 1606 O O . GLY A 1 201 ? 2.904 4.912 4.633 1.00 93.00 201 GLY A O 1
ATOM 1607 N N . LEU A 1 202 ? 2.618 6.832 3.503 1.00 93.50 202 LEU A N 1
ATOM 1608 C CA . LEU A 1 202 ? 2.269 6.225 2.222 1.00 93.50 202 LEU A CA 1
ATOM 1609 C C . LEU A 1 202 ? 3.154 6.809 1.124 1.00 93.50 202 LEU A C 1
ATOM 1611 O O . LEU A 1 202 ? 3.176 8.024 0.928 1.00 93.50 202 LEU A O 1
ATOM 1615 N N . GLN A 1 203 ? 3.838 5.944 0.381 1.00 91.50 203 GLN A N 1
ATOM 1616 C CA . GLN A 1 203 ? 4.633 6.323 -0.784 1.00 91.50 203 GLN A CA 1
ATOM 1617 C C . GLN A 1 203 ? 4.128 5.590 -2.027 1.00 91.50 203 GLN A C 1
ATOM 1619 O O . GLN A 1 203 ? 3.800 4.410 -1.968 1.00 91.50 203 GLN A O 1
ATOM 1624 N N . LEU A 1 204 ? 4.064 6.292 -3.160 1.00 90.00 204 LEU A N 1
ATOM 1625 C CA . LEU A 1 204 ? 3.718 5.718 -4.459 1.00 90.00 204 LEU A CA 1
ATOM 1626 C C . LEU A 1 204 ? 4.940 5.762 -5.377 1.00 90.00 204 LEU A C 1
ATOM 1628 O O . LEU A 1 204 ? 5.536 6.820 -5.574 1.00 90.00 204 LEU A O 1
ATOM 1632 N N . THR A 1 205 ? 5.284 4.628 -5.979 1.00 84.94 205 THR A N 1
ATOM 1633 C CA . THR A 1 205 ? 6.371 4.516 -6.961 1.00 84.94 205 THR A CA 1
ATOM 1634 C C . THR A 1 205 ? 5.869 3.833 -8.237 1.00 84.94 205 THR A C 1
ATOM 1636 O O . THR A 1 205 ? 5.064 2.906 -8.176 1.00 84.94 205 THR A O 1
ATOM 1639 N N . GLN A 1 206 ? 6.312 4.319 -9.404 1.00 69.12 206 GLN A N 1
ATOM 1640 C CA . GLN A 1 206 ? 5.908 3.819 -10.735 1.00 69.12 206 GLN A CA 1
ATOM 1641 C C . GLN A 1 206 ? 6.844 2.740 -11.311 1.00 69.12 206 GLN A C 1
ATOM 1643 O O . GLN A 1 206 ? 6.565 2.183 -12.365 1.00 69.12 206 GLN A O 1
ATOM 1648 N N . THR A 1 207 ? 7.938 2.428 -10.616 1.00 53.72 207 THR A N 1
ATOM 1649 C CA . THR A 1 207 ? 8.928 1.420 -11.016 1.00 53.72 207 THR A CA 1
ATOM 1650 C C . THR A 1 207 ? 9.155 0.462 -9.852 1.00 53.72 207 THR A C 1
ATOM 1652 O O . THR A 1 207 ? 9.043 0.875 -8.699 1.00 53.72 207 THR A O 1
ATOM 1655 N N . SER A 1 208 ? 9.419 -0.805 -10.192 1.00 49.88 208 SER A N 1
ATOM 1656 C CA . SER A 1 208 ? 9.716 -1.972 -9.348 1.00 49.88 208 SER A CA 1
ATOM 1657 C C . SER A 1 208 ? 10.020 -1.658 -7.880 1.00 49.88 208 SER A C 1
ATOM 1659 O O . SER A 1 208 ? 10.950 -0.908 -7.592 1.00 49.88 208 SER A O 1
ATOM 1661 N N . GLY A 1 209 ? 9.226 -2.266 -6.991 1.00 49.38 209 GLY A N 1
ATOM 1662 C CA . GLY A 1 209 ? 9.149 -2.009 -5.554 1.00 49.38 209 GLY A CA 1
ATOM 1663 C C . GLY A 1 209 ? 10.465 -1.596 -4.900 1.00 49.38 209 GLY A C 1
ATOM 1664 O O . GLY A 1 209 ? 11.438 -2.349 -4.882 1.00 49.38 209 GLY A O 1
ATOM 1665 N N . ALA A 1 210 ? 10.466 -0.396 -4.320 1.00 46.56 210 ALA A N 1
ATOM 1666 C CA . ALA A 1 210 ? 11.494 0.018 -3.380 1.00 46.56 210 ALA A CA 1
ATOM 1667 C C . ALA A 1 210 ? 11.423 -0.939 -2.181 1.00 46.56 210 ALA A C 1
ATOM 1669 O O . ALA A 1 210 ? 10.389 -1.031 -1.517 1.00 46.56 210 ALA A O 1
ATOM 1670 N N . GLY A 1 211 ? 12.484 -1.728 -2.001 1.00 50.94 211 GLY A N 1
ATOM 1671 C CA . GLY A 1 211 ? 12.523 -2.916 -1.153 1.00 50.94 211 GLY A CA 1
ATOM 1672 C C . GLY A 1 211 ? 11.789 -2.757 0.175 1.00 50.94 211 GLY A C 1
ATOM 1673 O O . GLY A 1 211 ? 12.133 -1.914 1.002 1.00 50.94 211 GLY A O 1
ATOM 1674 N N . ALA A 1 212 ? 10.779 -3.604 0.380 1.00 51.16 212 ALA A N 1
ATOM 1675 C CA . ALA A 1 212 ? 10.169 -3.773 1.684 1.00 51.16 212 ALA A CA 1
ATOM 1676 C C . ALA A 1 212 ? 11.265 -4.225 2.660 1.00 51.16 212 ALA A C 1
ATOM 1678 O O . ALA A 1 212 ? 11.937 -5.228 2.422 1.00 51.16 212 ALA A O 1
ATOM 1679 N N . SER A 1 213 ? 11.477 -3.466 3.726 1.00 56.88 213 SER A N 1
ATOM 1680 C CA . SER A 1 213 ? 12.494 -3.715 4.744 1.00 56.88 213 SER A CA 1
ATOM 1681 C C . SER A 1 213 ? 11.905 -3.472 6.133 1.00 56.88 213 SER A C 1
ATOM 1683 O O . SER A 1 213 ? 10.879 -2.802 6.294 1.00 56.88 213 SER A O 1
ATOM 1685 N N . ILE A 1 214 ? 12.529 -4.067 7.149 1.00 60.41 214 ILE A N 1
ATOM 1686 C CA . ILE A 1 214 ? 12.252 -3.730 8.548 1.00 60.41 214 ILE A CA 1
ATOM 1687 C C . ILE A 1 214 ? 12.756 -2.303 8.771 1.00 60.41 214 ILE A C 1
ATOM 1689 O O . ILE A 1 214 ? 13.886 -1.990 8.394 1.00 60.41 214 ILE A O 1
ATOM 1693 N N . VAL A 1 215 ? 11.929 -1.445 9.370 1.00 70.06 215 VAL A N 1
ATOM 1694 C CA . VAL A 1 215 ? 12.273 -0.031 9.565 1.00 70.06 215 VAL A CA 1
ATOM 1695 C C . VAL A 1 215 ? 12.393 0.286 11.042 1.00 70.06 215 VAL A C 1
ATOM 1697 O O . VAL A 1 215 ? 11.566 -0.135 11.849 1.00 70.06 215 VAL A O 1
ATOM 1700 N N . GLN A 1 216 ? 13.420 1.059 11.378 1.00 72.25 216 GLN A N 1
ATOM 1701 C CA . GLN A 1 216 ? 13.641 1.617 12.704 1.00 72.25 216 GLN A CA 1
ATOM 1702 C C . GLN A 1 216 ? 13.457 3.132 12.652 1.00 72.25 216 GLN A C 1
ATOM 1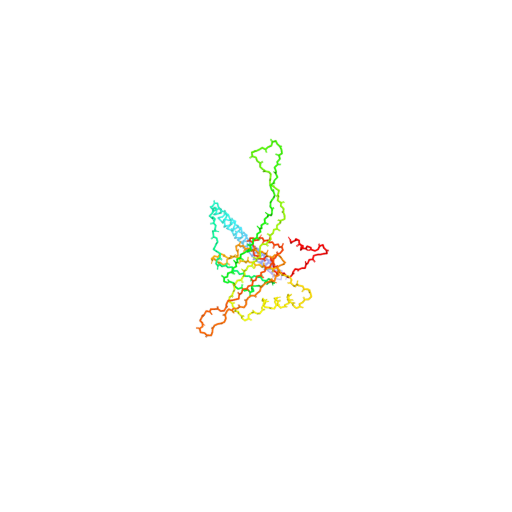704 O O . GLN A 1 216 ? 13.770 3.766 11.642 1.00 72.25 216 GLN A O 1
ATOM 1709 N N . ARG A 1 217 ? 12.925 3.704 13.733 1.00 77.75 217 ARG A N 1
ATOM 1710 C CA . ARG A 1 217 ? 12.865 5.161 13.896 1.00 77.75 217 ARG A CA 1
ATOM 1711 C C . ARG A 1 217 ? 14.263 5.694 14.202 1.00 77.75 217 ARG A C 1
ATOM 1713 O O . ARG A 1 217 ? 15.054 5.006 14.844 1.00 77.75 217 ARG A O 1
ATOM 1720 N N . ASP A 1 218 ? 14.545 6.907 13.752 1.00 79.62 218 ASP A N 1
ATOM 1721 C CA . ASP A 1 218 ? 15.736 7.647 14.152 1.00 79.62 218 ASP A CA 1
ATOM 1722 C C . ASP A 1 218 ? 15.615 8.182 15.594 1.00 79.62 218 ASP A C 1
ATOM 1724 O O . ASP A 1 218 ? 14.572 8.054 16.244 1.00 79.62 218 ASP A O 1
ATOM 1728 N N . ASP A 1 219 ? 16.678 8.818 16.096 1.00 75.88 219 ASP A N 1
ATOM 1729 C CA . ASP A 1 219 ? 16.721 9.403 17.446 1.00 75.88 219 ASP A CA 1
ATOM 1730 C C . ASP A 1 219 ? 15.669 10.511 17.665 1.00 75.88 219 ASP A C 1
ATOM 1732 O O . ASP A 1 219 ? 15.381 10.885 18.803 1.00 75.88 219 ASP A O 1
ATOM 1736 N N . SER A 1 220 ? 15.080 11.042 16.587 1.00 77.31 220 SER A N 1
ATOM 1737 C CA . SER A 1 220 ? 13.994 12.026 16.629 1.00 77.31 220 SER A CA 1
ATOM 1738 C C . SER A 1 220 ? 12.598 11.393 16.589 1.00 77.31 220 SER A C 1
ATOM 1740 O O . SER A 1 220 ? 11.594 12.094 16.721 1.00 77.31 220 SER A O 1
ATOM 1742 N N . GLY A 1 221 ? 12.525 10.065 16.474 1.00 75.81 221 GLY A N 1
ATOM 1743 C CA . GLY A 1 221 ? 11.288 9.297 16.446 1.00 75.81 221 GLY A CA 1
ATOM 1744 C C . GLY A 1 221 ? 10.627 9.224 15.071 1.00 75.81 221 GLY A C 1
ATOM 1745 O O . GLY A 1 221 ? 9.501 8.731 14.988 1.00 75.81 221 GLY A O 1
ATOM 1746 N N . PHE A 1 222 ? 11.298 9.673 14.009 1.00 76.81 222 PHE A N 1
ATOM 1747 C CA . PHE A 1 222 ? 10.783 9.644 12.641 1.00 76.81 222 PHE A CA 1
ATOM 1748 C C . PHE A 1 222 ? 11.456 8.542 11.821 1.00 76.81 222 PHE A C 1
ATOM 1750 O O . PHE A 1 222 ? 12.548 8.073 12.134 1.00 76.81 222 PHE A O 1
ATOM 1757 N N . PHE A 1 223 ? 10.791 8.094 10.759 1.00 70.69 223 PHE A N 1
ATOM 1758 C CA . PHE A 1 223 ? 11.437 7.252 9.758 1.00 70.69 223 PHE A CA 1
ATOM 1759 C C . PHE A 1 223 ? 12.245 8.129 8.804 1.00 70.69 223 PHE A C 1
ATOM 1761 O O . PHE A 1 223 ? 11.753 9.165 8.351 1.00 70.69 223 PHE A O 1
ATOM 1768 N N . ALA A 1 224 ? 13.476 7.712 8.498 1.00 61.28 224 ALA A N 1
ATOM 1769 C CA . ALA A 1 224 ? 14.324 8.444 7.570 1.00 61.28 224 ALA A CA 1
ATOM 1770 C C . ALA A 1 224 ? 13.645 8.522 6.186 1.00 61.28 224 ALA A C 1
ATOM 1772 O O . ALA A 1 224 ? 13.130 7.506 5.707 1.00 61.28 224 ALA A O 1
ATOM 1773 N N . PRO A 1 225 ? 13.624 9.698 5.536 1.00 51.62 225 PRO A N 1
ATOM 1774 C CA . PRO A 1 225 ? 13.187 9.792 4.152 1.00 51.62 225 PRO A CA 1
ATOM 1775 C C . PRO A 1 225 ? 14.189 9.037 3.268 1.00 51.62 225 PRO A C 1
ATOM 1777 O O . PRO A 1 225 ? 15.393 9.284 3.355 1.00 51.62 225 PRO A O 1
ATOM 1780 N N . ASN A 1 226 ? 13.683 8.106 2.456 1.00 49.75 226 ASN A N 1
ATOM 1781 C CA . ASN A 1 226 ? 14.468 7.406 1.434 1.00 49.75 226 ASN A CA 1
ATOM 1782 C C . ASN A 1 226 ? 14.777 8.319 0.245 1.00 49.75 226 ASN A C 1
ATOM 1784 O O . ASN A 1 226 ? 13.853 9.055 -0.178 1.00 49.75 226 ASN A O 1
#